Protein AF-A0A428NGH3-F1 (afdb_monomer)

Structure (mmCIF, N/CA/C/O backbone):
data_AF-A0A428NGH3-F1
#
_entry.id   AF-A0A428NGH3-F1
#
loop_
_atom_site.group_PDB
_atom_site.id
_atom_site.type_symbol
_atom_site.label_atom_id
_atom_site.label_alt_id
_atom_site.label_comp_id
_atom_site.label_asym_id
_atom_site.label_entity_id
_atom_site.label_seq_id
_atom_site.pdbx_PDB_ins_code
_atom_site.Cartn_x
_atom_site.Cartn_y
_atom_site.Cartn_z
_atom_site.occupancy
_atom_site.B_iso_or_equiv
_atom_site.auth_seq_id
_atom_site.auth_comp_id
_atom_site.auth_asym_id
_atom_site.auth_atom_id
_atom_site.pdbx_PDB_model_num
ATOM 1 N N . MET A 1 1 ? -103.346 10.239 -8.741 1.00 37.62 1 MET A N 1
ATOM 2 C CA . MET A 1 1 ? -103.867 8.857 -8.677 1.00 37.62 1 MET A CA 1
ATOM 3 C C . MET A 1 1 ? -102.805 8.021 -7.959 1.00 37.62 1 MET A C 1
ATOM 5 O O . MET A 1 1 ? -101.681 8.051 -8.430 1.00 37.62 1 MET A O 1
ATOM 9 N N . PHE A 1 2 ? -103.155 7.404 -6.814 1.00 36.81 2 PHE A N 1
ATOM 10 C CA . PHE A 1 2 ? -102.347 6.560 -5.887 1.00 36.81 2 PHE A CA 1
ATOM 11 C C . PHE A 1 2 ? -101.142 7.231 -5.179 1.00 36.81 2 PHE A C 1
ATOM 13 O O . PHE A 1 2 ? -100.142 7.543 -5.804 1.00 36.81 2 PHE A O 1
ATOM 20 N N . LEU A 1 3 ? -101.249 7.699 -3.921 1.00 40.31 3 LEU A N 1
ATOM 21 C CA . LEU A 1 3 ? -101.137 6.985 -2.622 1.00 40.31 3 LEU A CA 1
ATOM 22 C C . LEU A 1 3 ? -99.958 5.995 -2.515 1.00 40.31 3 LEU A C 1
ATOM 24 O O . LEU A 1 3 ? -100.044 4.918 -3.080 1.00 40.31 3 LEU A O 1
ATOM 28 N N . THR A 1 4 ? -98.946 6.296 -1.683 1.00 40.81 4 THR A N 1
ATOM 29 C CA . THR A 1 4 ? -98.755 5.658 -0.354 1.00 40.81 4 THR A CA 1
ATOM 30 C C . THR A 1 4 ? -97.654 6.344 0.473 1.00 40.81 4 THR A C 1
ATOM 32 O O . THR A 1 4 ? -96.653 6.816 -0.052 1.00 40.81 4 THR A O 1
ATOM 35 N N . ARG A 1 5 ? -97.899 6.430 1.787 1.00 49.59 5 ARG A N 1
ATOM 36 C CA . ARG A 1 5 ? -97.028 6.950 2.859 1.00 49.59 5 ARG A CA 1
ATOM 37 C C . ARG A 1 5 ? -95.954 5.914 3.239 1.00 49.59 5 ARG A C 1
ATOM 39 O O . ARG A 1 5 ? -96.239 4.739 3.088 1.00 49.59 5 ARG A O 1
ATOM 46 N N . PHE A 1 6 ? -94.839 6.318 3.861 1.00 43.31 6 PHE A N 1
ATOM 47 C CA . PHE A 1 6 ? -94.473 5.940 5.246 1.00 43.31 6 PHE A CA 1
ATOM 48 C C . PHE A 1 6 ? -93.182 6.645 5.716 1.00 43.31 6 PHE A C 1
ATOM 50 O O . PHE A 1 6 ? -92.234 6.831 4.963 1.00 43.31 6 PHE A O 1
ATOM 57 N N . LYS A 1 7 ? -93.210 7.082 6.980 1.00 39.59 7 LYS A N 1
ATOM 58 C CA . LYS A 1 7 ? -92.133 7.725 7.753 1.00 39.59 7 LYS A CA 1
ATOM 59 C C . LYS A 1 7 ? -91.032 6.707 8.111 1.00 39.59 7 LYS A C 1
ATOM 61 O O . LYS A 1 7 ? -91.392 5.566 8.364 1.00 39.59 7 LYS A O 1
ATOM 66 N N . LEU A 1 8 ? -89.778 7.128 8.311 1.00 34.94 8 LEU A N 1
ATOM 67 C CA . LEU A 1 8 ? -89.145 7.336 9.634 1.00 34.94 8 LEU A CA 1
ATOM 68 C C . LEU A 1 8 ? -87.638 7.635 9.486 1.00 34.94 8 LEU A C 1
ATOM 70 O O . LEU A 1 8 ? -86.967 7.159 8.581 1.00 34.94 8 LEU A O 1
ATOM 74 N N . ILE A 1 9 ? -87.153 8.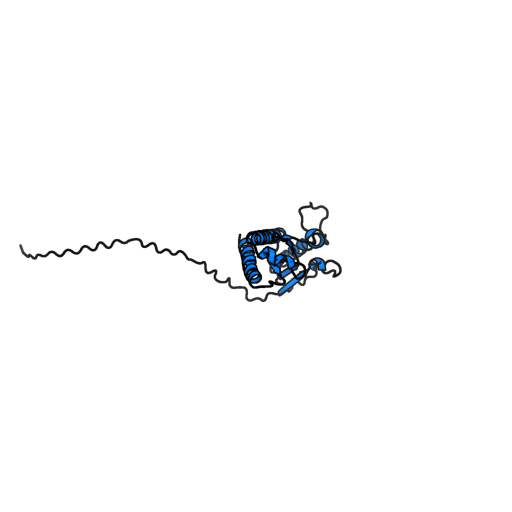453 10.413 1.00 43.03 9 ILE A N 1
ATOM 75 C CA . ILE A 1 9 ? -85.787 8.947 10.595 1.00 43.03 9 ILE A CA 1
ATOM 76 C C . ILE A 1 9 ? -84.897 7.836 11.169 1.00 43.03 9 ILE A C 1
ATOM 78 O O . ILE A 1 9 ? -85.297 7.233 12.158 1.00 43.03 9 ILE A O 1
ATOM 82 N N . SER A 1 10 ? -83.674 7.672 10.652 1.00 36.34 10 SER A N 1
ATOM 83 C CA . SER A 1 10 ? -82.516 7.254 11.456 1.00 36.34 10 SER A CA 1
ATOM 84 C C . SER A 1 10 ? -81.222 7.837 10.887 1.00 36.34 10 SER A C 1
ATOM 86 O O . SER A 1 10 ? -80.747 7.477 9.815 1.00 36.34 10 SER A O 1
ATOM 88 N N . LEU A 1 11 ? -80.698 8.775 11.664 1.00 38.69 11 LEU A N 1
ATOM 89 C CA . LEU A 1 11 ? -79.371 9.365 11.640 1.00 38.69 11 LEU A CA 1
ATOM 90 C C . LEU A 1 11 ? -78.292 8.283 11.819 1.00 38.69 11 LEU A C 1
ATOM 92 O O . LEU A 1 11 ? -78.294 7.609 12.844 1.00 38.69 11 LEU A O 1
ATOM 96 N N . LEU A 1 12 ? -77.336 8.174 10.896 1.00 36.97 12 LEU A N 1
ATOM 97 C CA . LEU A 1 12 ? -75.993 7.680 11.211 1.00 36.97 12 LEU A CA 1
ATOM 98 C C . LEU A 1 12 ? -74.976 8.328 10.267 1.00 36.97 12 LEU A C 1
ATOM 100 O O . LEU A 1 12 ? -74.884 8.019 9.083 1.00 36.97 12 LEU A O 1
ATOM 104 N N . ILE A 1 13 ? -74.253 9.293 10.831 1.00 42.50 13 ILE A N 1
ATOM 105 C CA . ILE A 1 13 ? -73.084 9.937 10.247 1.00 42.50 13 ILE A CA 1
ATOM 106 C C . ILE A 1 13 ? -71.913 8.976 10.443 1.00 42.50 13 ILE A C 1
ATOM 108 O O . ILE A 1 13 ? -71.488 8.758 11.573 1.00 42.50 13 ILE A O 1
ATOM 112 N N . THR A 1 14 ? -71.352 8.453 9.359 1.00 37.91 14 THR A N 1
ATOM 113 C CA . THR A 1 14 ? -69.968 7.963 9.353 1.00 37.91 14 THR A CA 1
ATOM 114 C C . THR A 1 14 ? -69.262 8.536 8.138 1.00 37.91 14 THR A C 1
ATOM 116 O O . THR A 1 14 ? -69.208 7.941 7.064 1.00 37.91 14 THR A O 1
ATOM 119 N N . LEU A 1 15 ? -68.747 9.747 8.337 1.00 34.25 15 LEU A N 1
ATOM 120 C CA . LEU A 1 15 ? -67.712 10.360 7.522 1.00 34.25 15 LEU A CA 1
ATOM 121 C C . LEU A 1 15 ? -66.419 9.573 7.784 1.00 34.25 15 LEU A C 1
ATOM 123 O O . LEU A 1 15 ? -65.712 9.848 8.749 1.00 34.25 15 LEU A O 1
ATOM 127 N N . GLN A 1 16 ? -66.126 8.554 6.975 1.00 35.72 16 GLN A N 1
ATOM 128 C CA . GLN A 1 16 ? -64.799 7.940 6.981 1.00 35.72 16 GLN A CA 1
ATOM 129 C C . GLN A 1 16 ? -63.853 8.855 6.205 1.00 35.72 16 GLN A C 1
ATOM 131 O O . GLN A 1 16 ? -63.705 8.783 4.988 1.00 35.72 16 GLN A O 1
ATOM 136 N N . SER A 1 17 ? -63.251 9.771 6.956 1.00 38.28 17 SER A N 1
ATOM 137 C CA . SER A 1 17 ? -62.047 10.489 6.579 1.00 38.28 17 SER A CA 1
ATOM 138 C C . SER A 1 17 ? -60.957 9.478 6.222 1.00 38.28 17 SER A C 1
ATOM 140 O O . SER A 1 17 ? -60.460 8.769 7.099 1.00 38.28 17 SER A O 1
ATOM 142 N N . MET A 1 18 ? -60.570 9.422 4.948 1.00 41.53 18 MET A N 1
ATOM 143 C CA . MET A 1 18 ? -59.288 8.845 4.559 1.00 41.53 18 MET A CA 1
ATOM 144 C C . MET A 1 18 ? -58.185 9.773 5.080 1.00 41.53 18 MET A C 1
ATOM 146 O O . MET A 1 18 ? -57.766 10.710 4.405 1.00 41.53 18 MET A O 1
ATOM 150 N N . LEU A 1 19 ? -57.775 9.558 6.331 1.00 36.66 19 LEU A N 1
ATOM 151 C CA . LEU A 1 19 ? -56.510 10.071 6.837 1.00 36.66 19 LEU A CA 1
ATOM 152 C C . LEU A 1 19 ? -55.397 9.321 6.103 1.00 36.66 19 LEU A C 1
ATOM 154 O O . LEU A 1 19 ? -55.322 8.096 6.175 1.00 36.66 19 LEU A O 1
ATOM 158 N N . SER A 1 20 ? -54.526 10.064 5.425 1.00 39.97 20 SER A N 1
ATOM 159 C CA . SER A 1 20 ? -53.222 9.566 5.011 1.00 39.97 20 SER A CA 1
ATOM 160 C C . SER A 1 20 ? -52.442 9.138 6.255 1.00 39.97 20 SER A C 1
ATOM 162 O O . SER A 1 20 ? -51.886 9.970 6.976 1.00 39.97 20 SER A O 1
ATOM 164 N N . LEU A 1 21 ? -52.400 7.840 6.515 1.00 38.97 21 LEU A N 1
ATOM 165 C CA . LEU A 1 21 ? -51.324 7.256 7.296 1.00 38.97 21 LEU A CA 1
ATOM 166 C C . LEU A 1 21 ? -50.101 7.233 6.381 1.00 38.97 21 LEU A C 1
ATOM 168 O O . LEU A 1 21 ? -49.984 6.397 5.491 1.00 38.97 21 LEU A O 1
ATOM 172 N N . ALA A 1 22 ? -49.227 8.220 6.559 1.00 41.44 22 ALA A N 1
ATOM 173 C CA . ALA A 1 22 ? -47.838 8.076 6.173 1.00 41.44 22 ALA A CA 1
ATOM 174 C C . ALA A 1 22 ? -47.278 6.903 6.988 1.00 41.44 22 ALA A C 1
ATOM 176 O O . ALA A 1 22 ? -47.054 7.038 8.191 1.00 41.44 22 ALA A O 1
ATOM 177 N N . GLU A 1 23 ? -47.114 5.743 6.358 1.00 45.00 23 GLU A N 1
ATOM 178 C CA . GLU A 1 23 ? -46.258 4.704 6.916 1.00 45.00 23 GLU A CA 1
ATOM 179 C C . GLU A 1 23 ? -44.810 5.190 6.782 1.00 45.00 23 GLU A C 1
ATOM 181 O O . GLU A 1 23 ? -44.379 5.548 5.680 1.00 45.00 23 GLU A O 1
ATOM 186 N N . PRO A 1 24 ? -44.047 5.271 7.884 1.00 43.78 24 PRO A N 1
ATOM 187 C CA . PRO A 1 24 ? -42.639 5.573 7.804 1.00 43.78 24 PRO A CA 1
ATOM 188 C C . PRO A 1 24 ? -41.941 4.294 7.352 1.00 43.78 24 PRO A C 1
ATOM 190 O O . PRO A 1 24 ? -41.453 3.539 8.185 1.00 43.78 24 PRO A O 1
ATOM 193 N N . ASP A 1 25 ? -41.845 4.058 6.043 1.00 43.91 25 ASP A N 1
ATOM 194 C CA . ASP A 1 25 ? -40.904 3.061 5.513 1.00 43.91 25 ASP A CA 1
ATOM 195 C C . ASP A 1 25 ? -39.490 3.671 5.454 1.00 43.91 25 ASP A C 1
ATOM 197 O O . ASP A 1 25 ? -38.802 3.768 4.439 1.00 43.91 25 ASP A O 1
ATOM 201 N N . VAL A 1 26 ? -39.089 4.191 6.614 1.00 48.75 26 VAL A N 1
ATOM 202 C CA . VAL A 1 26 ? -37.702 4.383 6.997 1.00 48.75 26 VAL A CA 1
ATOM 203 C C . VAL A 1 26 ? -37.217 2.978 7.317 1.00 48.75 26 VAL A C 1
ATOM 205 O O . VAL A 1 26 ? -37.739 2.361 8.240 1.00 48.75 26 VAL A O 1
ATOM 208 N N . LEU A 1 27 ? -36.208 2.522 6.570 1.00 42.09 27 LEU A N 1
ATOM 209 C CA . LEU A 1 27 ? -35.546 1.207 6.611 1.00 42.09 27 LEU A CA 1
ATOM 210 C C . LEU A 1 27 ? -35.819 0.287 5.412 1.00 42.09 27 LEU A C 1
ATOM 212 O O . LEU A 1 27 ? -35.772 -0.935 5.542 1.00 42.09 27 LEU A O 1
ATOM 216 N N . GLN A 1 28 ? -35.806 0.843 4.200 1.00 43.47 28 GLN A N 1
ATOM 217 C CA . GLN A 1 28 ? -35.147 0.136 3.102 1.00 43.47 28 GLN A CA 1
ATOM 218 C C . GLN A 1 28 ? -33.633 0.094 3.389 1.00 43.47 28 GLN A C 1
ATOM 220 O O . GLN A 1 28 ? -32.831 0.807 2.782 1.00 43.47 28 GLN A O 1
ATOM 225 N N . ARG A 1 29 ? -33.217 -0.745 4.356 1.00 45.78 29 ARG A N 1
ATOM 226 C CA . ARG A 1 29 ? -31.868 -1.315 4.328 1.00 45.78 29 ARG A CA 1
ATOM 227 C C . ARG A 1 29 ? -31.763 -1.906 2.935 1.00 45.78 29 ARG A C 1
ATOM 229 O O . ARG A 1 29 ? -32.449 -2.880 2.640 1.00 45.78 29 ARG A O 1
ATOM 236 N N . HIS A 1 30 ? -30.943 -1.301 2.084 1.00 46.06 30 HIS A N 1
ATOM 237 C CA . HIS A 1 30 ? -30.375 -2.013 0.957 1.00 46.06 30 HIS A CA 1
ATOM 238 C C . HIS A 1 30 ? -29.708 -3.251 1.560 1.00 46.06 30 HIS A C 1
ATOM 240 O O . HIS A 1 30 ? -28.580 -3.196 2.049 1.00 46.06 30 HIS A O 1
ATOM 246 N N . GLN A 1 31 ? -30.444 -4.360 1.613 1.00 43.69 31 GLN A N 1
ATOM 247 C CA . GLN A 1 31 ? -29.841 -5.670 1.618 1.00 43.69 31 GLN A CA 1
ATOM 248 C C . GLN A 1 31 ? -29.080 -5.695 0.303 1.00 43.69 31 GLN A C 1
ATOM 250 O O . GLN A 1 31 ? -29.659 -5.854 -0.768 1.00 43.69 31 GLN A O 1
ATOM 255 N N . LEU A 1 32 ? -27.789 -5.378 0.384 1.00 50.16 32 LEU A N 1
ATOM 256 C CA . LEU A 1 32 ? -26.846 -5.702 -0.662 1.00 50.16 32 LEU A CA 1
ATOM 257 C C . LEU A 1 32 ? -26.945 -7.218 -0.792 1.00 50.16 32 LEU A C 1
ATOM 259 O O . LEU A 1 32 ? -26.344 -7.950 -0.006 1.00 50.16 32 LEU A O 1
ATOM 263 N N . GLU A 1 33 ? -27.783 -7.682 -1.718 1.00 48.22 33 GLU A N 1
ATOM 264 C CA . GLU A 1 33 ? -27.743 -9.054 -2.194 1.00 48.22 33 GLU A CA 1
ATOM 265 C C . GLU A 1 33 ? -26.265 -9.368 -2.434 1.00 48.22 33 GLU A C 1
ATOM 267 O O . GLU A 1 33 ? -25.611 -8.612 -3.167 1.00 48.22 33 GLU A O 1
ATOM 272 N N . PRO A 1 34 ? -25.689 -10.395 -1.780 1.00 51.88 34 PRO A N 1
ATOM 273 C CA . PRO A 1 34 ? -24.288 -10.709 -1.970 1.00 51.88 34 PRO A CA 1
ATOM 274 C C . PRO A 1 34 ? -24.088 -10.918 -3.464 1.00 51.88 34 PRO A C 1
ATOM 276 O O . PRO A 1 34 ? -24.650 -11.855 -4.036 1.00 51.88 34 PRO A O 1
ATOM 279 N N . LEU A 1 35 ? -23.335 -10.019 -4.110 1.00 52.66 35 LEU A N 1
ATOM 280 C CA . LEU A 1 35 ? -22.979 -10.160 -5.516 1.00 52.66 35 LEU A CA 1
ATOM 281 C C . LEU A 1 35 ? -22.521 -11.600 -5.707 1.00 52.66 35 LEU A C 1
ATOM 283 O O . LEU A 1 35 ? -21.588 -12.040 -5.030 1.00 52.66 35 LEU A O 1
ATOM 287 N N . LYS A 1 36 ? -23.222 -12.343 -6.571 1.00 48.34 36 LYS A N 1
ATOM 288 C CA . LYS A 1 36 ? -22.958 -13.754 -6.851 1.00 48.34 36 LYS A CA 1
ATOM 289 C C . LYS A 1 36 ? -21.500 -13.882 -7.293 1.00 48.34 36 LYS A C 1
ATOM 291 O O . LYS A 1 36 ? -21.170 -13.646 -8.454 1.00 48.34 36 LYS A O 1
ATOM 296 N N . ARG A 1 37 ? -20.612 -14.168 -6.337 1.00 57.12 37 ARG A N 1
ATOM 297 C CA . ARG A 1 37 ? -19.164 -14.229 -6.546 1.00 57.12 37 ARG A CA 1
ATOM 298 C C . ARG A 1 37 ? -18.906 -15.326 -7.575 1.00 57.12 37 ARG A C 1
ATOM 300 O O . ARG A 1 37 ? -19.445 -16.424 -7.451 1.00 57.12 37 ARG A O 1
ATOM 307 N N . SER A 1 38 ? -18.096 -15.022 -8.588 1.00 59.12 38 SER A N 1
ATOM 308 C CA . SER A 1 38 ? -17.520 -16.031 -9.483 1.00 59.12 38 SER A CA 1
ATOM 309 C C . SER A 1 38 ? -17.028 -17.215 -8.646 1.00 59.12 38 SER A C 1
ATOM 311 O O . SER A 1 38 ? -16.232 -17.022 -7.730 1.00 59.12 38 SER A O 1
ATOM 313 N N . THR A 1 39 ? -17.497 -18.426 -8.940 1.00 65.25 39 THR A N 1
ATOM 314 C CA . THR A 1 39 ? -17.215 -19.673 -8.201 1.00 65.25 39 THR A CA 1
ATOM 315 C C . THR A 1 39 ? -15.780 -20.189 -8.398 1.00 65.25 39 THR A C 1
ATOM 317 O O . THR A 1 39 ? -15.524 -21.386 -8.312 1.00 65.25 39 THR A O 1
ATOM 320 N N . SER A 1 40 ? -14.837 -19.308 -8.727 1.00 82.50 40 SER A N 1
ATOM 321 C CA . SER A 1 40 ? -13.438 -19.628 -9.006 1.00 82.50 40 SER A CA 1
ATOM 322 C C . SER A 1 40 ? -12.569 -19.375 -7.778 1.00 82.50 40 SER A C 1
ATOM 324 O O . SER A 1 40 ? -12.695 -18.325 -7.147 1.00 82.50 40 SER A O 1
ATOM 326 N N . TYR A 1 41 ? -11.644 -20.289 -7.486 1.00 92.69 41 TYR A N 1
ATOM 327 C CA . TYR A 1 41 ? -10.658 -20.104 -6.422 1.00 92.69 41 TYR A CA 1
ATOM 328 C C . TYR A 1 41 ? -9.790 -18.856 -6.637 1.00 92.69 41 TYR A C 1
ATOM 330 O O . TYR A 1 41 ? -9.494 -18.461 -7.767 1.00 92.69 41 TYR A O 1
ATOM 338 N N . VAL A 1 42 ? -9.362 -18.257 -5.527 1.00 95.44 42 VAL A N 1
ATOM 339 C CA . VAL A 1 42 ? -8.358 -17.189 -5.495 1.00 95.44 42 VAL A CA 1
ATOM 340 C C . VAL A 1 42 ? -6.977 -17.828 -5.346 1.00 95.44 42 VAL A C 1
ATOM 342 O O . VAL A 1 42 ? -6.801 -18.695 -4.497 1.00 95.44 42 VAL A O 1
ATOM 345 N N . ASN A 1 43 ? -6.008 -17.401 -6.159 1.00 97.19 43 ASN A N 1
ATOM 346 C CA . ASN A 1 43 ? -4.598 -17.750 -6.001 1.00 97.19 43 ASN A CA 1
ATOM 347 C C . ASN A 1 43 ? -3.805 -16.457 -5.795 1.00 97.19 43 ASN A C 1
ATOM 349 O O . ASN A 1 43 ? -3.716 -15.634 -6.710 1.00 97.19 43 ASN A O 1
ATOM 353 N N . MET A 1 44 ? -3.307 -16.263 -4.581 1.00 97.69 44 MET A N 1
ATOM 354 C CA . MET A 1 44 ? -2.720 -15.014 -4.112 1.00 97.69 44 MET A CA 1
ATOM 355 C C . MET A 1 44 ? -1.291 -15.257 -3.634 1.00 97.69 44 MET A C 1
ATOM 357 O O . MET A 1 44 ? -1.014 -16.289 -3.027 1.00 97.69 44 MET A O 1
ATOM 361 N N . VAL A 1 45 ? -0.394 -14.312 -3.910 1.00 98.62 45 VAL A N 1
ATOM 362 C CA . VAL A 1 45 ? 1.009 -14.378 -3.485 1.00 98.62 45 VAL A CA 1
ATOM 363 C C . VAL A 1 45 ? 1.471 -13.023 -2.962 1.00 98.62 45 VAL A C 1
ATOM 365 O O . VAL A 1 45 ? 1.083 -11.992 -3.509 1.00 98.62 45 VAL A O 1
ATOM 368 N N . TYR A 1 46 ? 2.320 -13.025 -1.936 1.00 98.81 46 TYR A N 1
ATOM 369 C CA . TYR A 1 46 ? 3.075 -11.837 -1.550 1.00 98.81 46 TYR A CA 1
ATOM 370 C C . TYR A 1 46 ? 4.248 -11.618 -2.508 1.00 98.81 46 TYR A C 1
ATOM 372 O O . TYR A 1 46 ? 5.048 -12.527 -2.737 1.00 98.81 46 TYR A O 1
ATOM 380 N N . PHE A 1 47 ? 4.368 -10.405 -3.042 1.00 98.88 47 PHE A N 1
ATOM 381 C CA . PHE A 1 47 ? 5.590 -9.912 -3.667 1.00 98.88 47 PHE A CA 1
ATOM 382 C C . PHE A 1 47 ? 6.202 -8.874 -2.733 1.00 98.88 47 PHE A C 1
ATOM 384 O O . PHE A 1 47 ? 5.603 -7.828 -2.490 1.00 98.88 47 PHE A O 1
ATOM 391 N N . VAL A 1 48 ? 7.382 -9.175 -2.205 1.00 98.75 48 VAL A N 1
ATOM 392 C CA . VAL A 1 48 ? 8.080 -8.305 -1.257 1.00 98.75 48 VAL A CA 1
ATOM 393 C C . VAL A 1 48 ? 9.017 -7.363 -2.005 1.00 98.75 48 VAL A C 1
ATOM 395 O O . VAL A 1 48 ? 9.814 -7.823 -2.825 1.00 98.75 48 VAL A O 1
ATOM 398 N N . ASN A 1 49 ? 8.942 -6.058 -1.742 1.00 98.44 49 ASN A N 1
ATOM 399 C CA . ASN A 1 49 ? 9.710 -5.058 -2.487 1.00 98.44 49 ASN A CA 1
ATOM 400 C C . ASN A 1 49 ? 11.224 -5.274 -2.350 1.00 98.44 49 ASN A C 1
ATOM 402 O O . ASN A 1 49 ? 11.938 -5.216 -3.345 1.00 98.44 49 ASN A O 1
ATOM 406 N N . TRP A 1 50 ? 11.707 -5.716 -1.186 1.00 98.62 50 TRP A N 1
ATOM 407 C CA . TRP A 1 50 ? 13.114 -6.072 -0.976 1.00 98.62 50 TRP A CA 1
ATOM 408 C C . TRP A 1 50 ? 13.575 -7.334 -1.738 1.00 98.62 50 TRP A C 1
ATOM 410 O O . TRP A 1 50 ? 14.754 -7.703 -1.692 1.00 98.62 50 TRP A O 1
ATOM 420 N N . GLY A 1 51 ? 12.668 -8.026 -2.434 1.00 98.50 51 GLY A N 1
ATOM 421 C CA . GLY A 1 51 ? 12.972 -9.162 -3.305 1.00 98.50 51 GLY A CA 1
ATOM 422 C C . GLY A 1 51 ? 13.862 -8.793 -4.494 1.00 98.50 51 GLY A C 1
ATOM 423 O O . GLY A 1 51 ? 14.654 -9.622 -4.938 1.00 98.50 51 GLY A O 1
ATOM 424 N N . ILE A 1 52 ? 13.826 -7.535 -4.941 1.00 98.69 52 ILE A N 1
ATOM 425 C CA . ILE A 1 52 ? 14.599 -7.071 -6.104 1.00 98.69 52 ILE A CA 1
ATOM 426 C C . ILE A 1 52 ? 16.106 -6.941 -5.854 1.00 98.69 52 ILE A C 1
ATOM 428 O O . ILE A 1 52 ? 16.852 -6.632 -6.781 1.00 98.69 52 ILE A O 1
ATOM 432 N N . TYR A 1 53 ? 16.535 -7.062 -4.596 1.00 98.56 53 TYR A N 1
ATOM 433 C CA . TYR A 1 53 ? 17.926 -6.896 -4.194 1.00 98.56 53 TYR A CA 1
ATOM 434 C C . TYR A 1 53 ? 18.652 -8.240 -4.248 1.00 98.56 53 TYR A C 1
ATOM 436 O O . TYR A 1 53 ? 18.816 -8.825 -5.309 1.00 98.56 53 TYR A O 1
ATOM 444 N N . GLN A 1 54 ? 19.071 -8.776 -3.099 1.00 98.12 54 GLN A N 1
ATOM 445 C CA . GLN A 1 54 ? 19.873 -9.999 -3.033 1.00 98.12 54 GLN A CA 1
ATOM 446 C C . GLN A 1 54 ? 19.169 -11.233 -3.620 1.00 98.12 54 GLN A C 1
ATOM 448 O O . GLN A 1 54 ? 19.836 -12.169 -4.049 1.00 98.12 54 GLN A O 1
ATOM 453 N N . ARG A 1 55 ? 17.831 -11.262 -3.597 1.00 98.56 55 ARG A N 1
ATOM 454 C CA . ARG A 1 55 ? 17.055 -12.381 -4.150 1.00 98.56 55 ARG A CA 1
ATOM 455 C C . ARG A 1 55 ? 16.942 -12.321 -5.670 1.00 98.56 55 ARG A C 1
ATOM 457 O O . ARG A 1 55 ? 16.575 -13.342 -6.240 1.00 98.56 55 ARG A O 1
ATOM 464 N N . ASP A 1 56 ? 17.249 -11.170 -6.275 1.00 98.44 56 ASP A N 1
ATOM 465 C CA . ASP A 1 56 ? 17.167 -10.932 -7.718 1.00 98.44 56 ASP A CA 1
ATOM 466 C C . ASP A 1 56 ? 15.823 -11.402 -8.302 1.00 98.44 56 ASP A C 1
ATOM 468 O O . ASP A 1 56 ? 15.759 -12.057 -9.337 1.00 98.44 56 ASP A O 1
ATOM 472 N N . TYR A 1 57 ? 14.738 -11.148 -7.559 1.00 98.75 57 TYR A N 1
ATOM 473 C CA . TYR A 1 57 ? 13.386 -11.553 -7.930 1.00 98.75 57 TYR A CA 1
ATOM 474 C C . TYR A 1 57 ? 12.544 -10.313 -8.192 1.00 98.75 57 TYR A C 1
ATOM 476 O O . TYR A 1 57 ? 12.271 -9.519 -7.286 1.00 98.75 57 TYR A O 1
ATOM 484 N N . HIS A 1 58 ? 12.128 -10.149 -9.439 1.00 98.81 58 HIS A N 1
ATOM 485 C CA . HIS A 1 58 ? 11.459 -8.957 -9.928 1.00 98.81 58 HIS A CA 1
ATOM 486 C C . HIS A 1 58 ? 9.994 -9.238 -10.273 1.00 98.81 58 HIS A C 1
ATOM 488 O O . HIS A 1 58 ? 9.598 -10.395 -10.440 1.00 98.81 58 HIS A O 1
ATOM 494 N N . PRO A 1 59 ? 9.142 -8.202 -10.410 1.00 98.75 59 PRO A N 1
ATOM 495 C CA . PRO A 1 59 ? 7.746 -8.421 -10.776 1.00 98.75 59 PRO A CA 1
ATOM 496 C C . PRO A 1 59 ? 7.591 -9.231 -12.071 1.00 98.75 59 PRO A C 1
ATOM 498 O O . PRO A 1 59 ? 6.676 -10.040 -12.181 1.00 98.75 59 PRO A O 1
ATOM 501 N N . GLN A 1 60 ? 8.504 -9.069 -13.032 1.00 98.50 60 GLN A N 1
ATOM 502 C CA . GLN A 1 60 ? 8.502 -9.794 -14.306 1.00 98.50 60 GLN A CA 1
ATOM 503 C C . GLN A 1 60 ? 8.666 -11.315 -14.141 1.00 98.50 60 GLN A C 1
ATOM 505 O O . GLN A 1 60 ? 8.245 -12.059 -15.026 1.00 98.50 60 GLN A O 1
ATOM 510 N N . ASP A 1 61 ? 9.205 -11.778 -13.011 1.00 98.62 61 ASP A N 1
ATOM 511 C CA . ASP A 1 61 ? 9.395 -13.199 -12.701 1.00 98.62 61 ASP A CA 1
ATOM 512 C C . ASP A 1 61 ? 8.139 -13.852 -12.096 1.00 98.62 61 ASP A C 1
ATOM 514 O O . ASP A 1 61 ? 8.099 -15.067 -11.862 1.00 98.62 61 ASP A O 1
ATOM 518 N N . LEU A 1 62 ? 7.090 -13.068 -11.821 1.00 98.62 62 LEU A N 1
ATOM 519 C CA . LEU A 1 62 ? 5.843 -13.581 -11.263 1.00 98.62 62 LEU A CA 1
ATOM 520 C C . LEU A 1 62 ? 5.116 -14.489 -12.271 1.00 98.62 62 LEU A C 1
ATOM 522 O O . LEU A 1 62 ? 4.883 -14.095 -13.418 1.00 98.62 62 LEU A O 1
ATOM 526 N N . PRO A 1 63 ? 4.629 -15.674 -11.849 1.00 97.69 63 PRO A N 1
ATOM 527 C CA . PRO A 1 63 ? 3.864 -16.582 -12.704 1.00 97.69 63 PRO A CA 1
ATOM 528 C C . PRO A 1 63 ? 2.405 -16.111 -12.867 1.00 97.69 63 PRO A C 1
ATOM 530 O O . PRO A 1 63 ? 1.459 -16.827 -12.533 1.00 97.69 63 PRO A O 1
ATOM 533 N N . VAL A 1 64 ? 2.205 -14.894 -13.384 1.00 96.62 64 VAL A N 1
ATOM 534 C CA . VAL A 1 64 ? 0.921 -14.165 -13.409 1.00 96.62 64 VAL A CA 1
ATOM 535 C C . VAL A 1 64 ? -0.221 -14.895 -14.114 1.00 96.62 64 VAL A C 1
ATOM 537 O O . VAL A 1 64 ? -1.376 -14.693 -13.758 1.00 96.62 64 VAL A O 1
ATOM 540 N N . SER A 1 65 ? 0.074 -15.803 -15.048 1.00 95.00 65 SER A N 1
ATOM 541 C CA . SER A 1 65 ? -0.938 -16.644 -15.707 1.00 95.00 65 SER A CA 1
ATOM 542 C C . SER A 1 65 ? -1.654 -17.603 -14.748 1.00 95.00 65 SER A C 1
ATOM 544 O O . SER A 1 65 ? -2.725 -18.120 -15.070 1.00 95.00 65 SER A O 1
ATOM 546 N N . ARG A 1 66 ? -1.070 -17.849 -13.570 1.00 95.44 66 ARG A N 1
ATOM 547 C CA . ARG A 1 66 ? -1.593 -18.740 -12.529 1.00 95.44 66 ARG A CA 1
ATOM 548 C C . ARG A 1 66 ? -2.131 -17.984 -11.318 1.00 95.44 66 ARG A C 1
ATOM 550 O O . ARG A 1 66 ? -2.696 -18.624 -10.436 1.00 95.44 66 ARG A O 1
ATOM 557 N N . LEU A 1 67 ? -1.944 -16.668 -11.253 1.00 97.62 67 LEU A N 1
ATOM 558 C CA . LEU A 1 67 ? -2.310 -15.836 -10.110 1.00 97.62 67 LEU A CA 1
ATOM 559 C C . LEU A 1 67 ? -3.606 -15.079 -10.388 1.00 97.62 67 LEU A C 1
ATOM 561 O O . LEU A 1 67 ? -3.897 -14.690 -11.518 1.00 97.62 67 LEU A O 1
ATOM 565 N N . THR A 1 68 ? -4.379 -14.838 -9.333 1.00 97.88 68 THR A N 1
ATOM 566 C CA . THR A 1 68 ? -5.491 -13.884 -9.369 1.00 97.88 68 THR A CA 1
ATOM 567 C C . THR A 1 68 ? -5.172 -12.620 -8.587 1.00 97.88 68 THR A C 1
ATOM 569 O O . THR A 1 68 ? -5.666 -11.563 -8.964 1.00 97.88 68 THR A O 1
ATOM 572 N N . HIS A 1 69 ? -4.341 -12.703 -7.542 1.00 98.69 69 HIS A N 1
ATOM 573 C CA . HIS A 1 69 ? -3.960 -11.555 -6.721 1.00 98.69 69 HIS A CA 1
ATOM 574 C C . HIS A 1 69 ? -2.455 -11.547 -6.420 1.00 98.69 69 HIS A C 1
ATOM 576 O O . HIS A 1 69 ? -1.843 -12.597 -6.226 1.00 98.69 69 HIS A O 1
ATOM 582 N N . ILE A 1 70 ? -1.878 -10.354 -6.337 1.00 98.88 70 ILE A N 1
ATOM 583 C CA . ILE A 1 70 ? -0.554 -10.088 -5.770 1.00 98.88 70 ILE A CA 1
ATOM 584 C C . ILE A 1 70 ? -0.757 -9.141 -4.590 1.00 98.88 70 ILE A C 1
ATOM 586 O O . ILE A 1 70 ? -1.450 -8.137 -4.733 1.00 98.88 70 ILE A O 1
ATOM 590 N N . LEU A 1 71 ? -0.161 -9.453 -3.448 1.00 98.94 71 LEU A N 1
ATOM 591 C CA . LEU A 1 71 ? -0.065 -8.555 -2.302 1.00 98.94 71 LEU A CA 1
ATOM 592 C C . LEU A 1 71 ? 1.324 -7.913 -2.336 1.00 98.94 71 LEU A C 1
ATOM 594 O O . LEU A 1 71 ? 2.325 -8.611 -2.176 1.00 98.94 71 LEU A O 1
ATOM 598 N N . TYR A 1 72 ? 1.397 -6.616 -2.629 1.00 98.94 72 TYR A N 1
ATOM 599 C CA . TYR A 1 72 ? 2.662 -5.889 -2.691 1.00 98.94 72 TYR A CA 1
ATOM 600 C C . TYR A 1 72 ? 3.068 -5.440 -1.289 1.00 98.94 72 TYR A C 1
ATOM 602 O O . TYR A 1 72 ? 2.386 -4.610 -0.689 1.00 98.94 72 TYR A O 1
ATOM 610 N N . ALA A 1 73 ? 4.142 -6.027 -0.771 1.00 98.62 73 ALA A N 1
ATOM 611 C CA . ALA A 1 73 ? 4.553 -5.940 0.622 1.00 98.62 73 ALA A CA 1
ATOM 612 C C . ALA A 1 73 ? 5.897 -5.201 0.784 1.00 98.62 73 ALA A C 1
ATOM 614 O O . ALA A 1 73 ? 6.824 -5.450 0.017 1.00 98.62 73 ALA A O 1
ATOM 615 N N . PHE A 1 74 ? 6.084 -4.332 1.777 1.00 98.62 74 PHE A N 1
ATOM 616 C CA . PHE A 1 74 ? 5.084 -3.785 2.706 1.00 98.62 74 PHE A CA 1
ATOM 617 C C . PHE A 1 74 ? 5.200 -2.268 2.758 1.00 98.62 74 PHE A C 1
ATOM 619 O O . PHE A 1 74 ? 6.304 -1.726 2.720 1.00 98.62 74 PHE A O 1
ATOM 626 N N . MET A 1 75 ? 4.059 -1.599 2.903 1.00 98.69 75 MET A N 1
ATOM 627 C CA . MET A 1 75 ? 4.017 -0.218 3.376 1.00 98.69 75 MET A CA 1
ATOM 628 C C . MET A 1 75 ? 4.083 -0.186 4.898 1.00 98.69 75 MET A C 1
ATOM 630 O O . MET A 1 75 ? 3.578 -1.084 5.576 1.00 98.69 75 MET A O 1
ATOM 634 N N . ASN A 1 76 ? 4.661 0.886 5.422 1.00 98.56 76 ASN A N 1
ATOM 635 C CA . ASN A 1 76 ? 4.704 1.184 6.842 1.00 98.56 76 ASN A CA 1
ATOM 636 C C . ASN A 1 76 ? 3.585 2.173 7.216 1.00 98.56 76 ASN A C 1
ATOM 638 O O . ASN A 1 76 ? 2.938 2.778 6.356 1.00 98.56 76 ASN A O 1
ATOM 642 N N . VAL A 1 77 ? 3.348 2.331 8.515 1.00 98.50 77 VAL A N 1
ATOM 643 C CA . VAL A 1 77 ? 2.351 3.231 9.085 1.00 98.50 77 VAL A CA 1
ATOM 644 C C . VAL A 1 77 ? 2.973 4.050 10.215 1.00 98.50 77 VAL A C 1
ATOM 646 O O . VAL A 1 77 ? 3.565 3.509 11.149 1.00 98.50 77 VAL A O 1
ATOM 649 N N . GLN A 1 78 ? 2.845 5.374 10.146 1.00 98.44 78 GLN A N 1
ATOM 650 C CA . GLN A 1 78 ? 3.261 6.279 11.217 1.00 98.44 78 GLN A CA 1
ATOM 651 C C . GLN A 1 78 ? 2.259 6.255 12.376 1.00 98.44 78 GLN A C 1
ATOM 653 O O . GLN A 1 78 ? 1.098 5.889 12.214 1.00 98.44 78 GLN A O 1
ATOM 658 N N . VAL A 1 79 ? 2.682 6.713 13.555 1.00 97.94 79 VAL A N 1
ATOM 659 C CA . VAL A 1 79 ? 1.823 6.769 14.755 1.00 97.94 79 VAL A CA 1
ATOM 660 C C . VAL A 1 79 ? 0.576 7.646 14.549 1.00 97.94 79 VAL A C 1
ATOM 662 O O . VAL A 1 79 ? -0.460 7.390 15.158 1.00 97.94 79 VAL A O 1
ATOM 665 N N . ASP A 1 80 ? 0.639 8.655 13.674 1.00 98.38 80 ASP A N 1
ATOM 666 C CA . ASP A 1 80 ? -0.507 9.514 13.338 1.00 98.38 80 ASP A CA 1
ATOM 667 C C . ASP A 1 80 ? -1.519 8.861 12.371 1.00 98.38 80 ASP A C 1
ATOM 669 O O . ASP A 1 80 ? -2.579 9.430 12.096 1.00 98.38 80 ASP A O 1
ATOM 673 N N . GLY A 1 81 ? -1.211 7.653 11.892 1.00 98.69 81 GLY A N 1
ATOM 674 C CA . GLY A 1 81 ? -1.993 6.882 10.936 1.00 98.69 81 GLY A CA 1
ATOM 675 C C . GLY A 1 81 ? -1.507 6.989 9.494 1.00 98.69 81 GLY A C 1
ATOM 676 O O . GLY A 1 81 ? -2.015 6.256 8.660 1.00 98.69 81 GLY A O 1
ATOM 677 N N . THR A 1 82 ? -0.542 7.846 9.160 1.00 98.88 82 THR A N 1
ATOM 678 C CA . THR A 1 82 ? -0.096 8.019 7.769 1.00 98.88 82 THR A CA 1
ATOM 679 C C . THR A 1 82 ? 0.579 6.756 7.232 1.00 98.88 82 THR A C 1
ATOM 681 O O . THR A 1 82 ? 1.585 6.308 7.779 1.00 98.88 82 THR A O 1
ATOM 684 N N . VAL A 1 83 ? 0.054 6.203 6.138 1.00 98.88 83 VAL A N 1
ATOM 685 C CA . VAL A 1 83 ? 0.627 5.059 5.409 1.00 98.88 83 VAL A CA 1
ATOM 686 C C . VAL A 1 83 ? 1.624 5.544 4.359 1.00 98.88 83 VAL A C 1
ATOM 688 O O . VAL A 1 83 ? 1.339 6.492 3.626 1.00 98.88 83 VAL A O 1
ATOM 691 N N . TYR A 1 84 ? 2.793 4.905 4.283 1.00 98.69 84 TYR A N 1
ATOM 692 C CA . TYR A 1 84 ? 3.894 5.326 3.412 1.00 98.69 84 TYR A CA 1
ATOM 693 C C . TYR A 1 84 ? 4.834 4.167 3.040 1.00 98.69 84 TYR A C 1
ATOM 695 O O . TYR A 1 84 ? 4.808 3.103 3.659 1.00 98.69 84 TYR A O 1
ATOM 703 N N . THR A 1 85 ? 5.683 4.383 2.034 1.00 98.19 85 THR A N 1
ATOM 704 C CA . THR A 1 85 ? 6.770 3.460 1.681 1.00 98.19 85 THR A CA 1
ATOM 705 C C . THR A 1 85 ? 8.082 3.822 2.374 1.00 98.19 85 THR A C 1
ATOM 707 O O . THR A 1 85 ? 8.419 4.996 2.497 1.00 98.19 85 THR A O 1
ATOM 710 N N . GLU A 1 86 ? 8.837 2.802 2.781 1.00 96.81 86 GLU A N 1
ATOM 711 C CA . GLU A 1 86 ? 10.210 2.915 3.300 1.00 96.81 86 GLU A CA 1
ATOM 712 C C . GLU A 1 86 ? 11.279 2.678 2.215 1.00 96.81 86 GLU A C 1
ATOM 714 O O . GLU A 1 86 ? 12.471 2.806 2.482 1.00 96.81 86 GLU A O 1
ATOM 719 N N . ASP A 1 87 ? 10.881 2.310 0.992 1.00 98.31 87 ASP A N 1
ATOM 720 C CA . ASP A 1 87 ? 11.803 1.965 -0.093 1.00 98.31 87 ASP A CA 1
ATOM 721 C C . ASP A 1 87 ? 11.342 2.559 -1.429 1.00 98.31 87 ASP A C 1
ATOM 723 O O . ASP A 1 87 ? 10.819 1.883 -2.321 1.00 98.31 87 ASP A O 1
ATOM 727 N N . THR A 1 88 ? 11.558 3.866 -1.575 1.00 97.56 88 THR A N 1
ATOM 728 C CA . THR A 1 88 ? 11.229 4.583 -2.811 1.00 97.56 88 THR A CA 1
ATOM 729 C C . THR A 1 88 ? 12.038 4.078 -4.001 1.00 97.56 88 THR A C 1
ATOM 731 O O . THR A 1 88 ? 11.532 4.094 -5.124 1.00 97.56 88 THR A O 1
ATOM 734 N N . TYR A 1 89 ? 13.247 3.548 -3.783 1.00 98.31 89 TYR A N 1
ATOM 735 C CA . TYR A 1 89 ? 14.051 3.002 -4.868 1.00 98.31 89 TYR A CA 1
ATOM 736 C C . TYR A 1 89 ? 13.388 1.776 -5.498 1.00 98.31 89 TYR A C 1
ATOM 738 O O . TYR A 1 89 ? 13.169 1.745 -6.714 1.00 98.31 89 TYR A O 1
ATOM 746 N N . ALA A 1 90 ? 13.039 0.774 -4.687 1.00 98.75 90 ALA A N 1
ATOM 747 C CA . ALA A 1 90 ? 12.375 -0.427 -5.179 1.00 98.75 90 ALA A CA 1
ATOM 748 C C . ALA A 1 90 ? 10.991 -0.123 -5.753 1.00 98.75 90 ALA A C 1
ATOM 750 O O . ALA A 1 90 ? 10.618 -0.688 -6.787 1.00 98.75 90 ALA A O 1
ATOM 751 N N . ASP A 1 91 ? 10.247 0.766 -5.100 1.00 98.56 91 ASP A N 1
ATOM 752 C CA . ASP A 1 91 ? 8.854 1.023 -5.432 1.00 98.56 91 ASP A CA 1
ATOM 753 C C . ASP A 1 91 ? 8.721 1.932 -6.659 1.00 98.56 91 ASP A C 1
ATOM 755 O O . ASP A 1 91 ? 8.028 1.574 -7.613 1.00 98.56 91 ASP A O 1
ATOM 759 N N . LEU A 1 92 ? 9.415 3.071 -6.676 1.00 97.38 92 LEU A N 1
ATOM 760 C CA . LEU A 1 92 ? 9.135 4.182 -7.588 1.00 97.38 92 LEU A CA 1
ATOM 761 C C . LEU A 1 92 ? 10.296 4.582 -8.499 1.00 97.38 92 LEU A C 1
ATOM 763 O O . LEU A 1 92 ? 10.034 5.165 -9.547 1.00 97.38 92 LEU A O 1
ATOM 767 N N . GLU A 1 93 ? 11.553 4.308 -8.147 1.00 96.94 93 GLU A N 1
ATOM 768 C CA . GLU A 1 93 ? 12.692 4.928 -8.851 1.00 96.94 93 GLU A CA 1
ATOM 769 C C . GLU A 1 93 ? 13.480 3.958 -9.732 1.00 96.94 93 GLU A C 1
ATOM 771 O O . GLU A 1 93 ? 14.041 4.371 -10.751 1.00 96.94 93 GLU A O 1
ATOM 776 N N . LYS A 1 94 ? 13.556 2.668 -9.379 1.00 97.88 94 LYS A N 1
ATOM 777 C CA . LYS A 1 94 ? 14.342 1.697 -10.149 1.00 97.88 94 LYS A CA 1
ATOM 778 C C . LYS A 1 94 ? 13.837 1.631 -11.587 1.00 97.88 94 LYS A C 1
ATOM 780 O O . LYS A 1 94 ? 12.717 1.203 -11.849 1.00 97.88 94 LYS A O 1
ATOM 785 N N . HIS A 1 95 ? 14.707 1.987 -12.523 1.00 97.56 95 HIS A N 1
ATOM 786 C CA . HIS A 1 95 ? 14.431 1.841 -13.943 1.00 97.56 95 HIS A CA 1
ATOM 787 C C . HIS A 1 95 ? 14.710 0.405 -14.381 1.00 97.56 95 HIS A C 1
ATOM 789 O O . HIS A 1 95 ? 15.808 -0.128 -14.185 1.00 97.56 95 HIS A O 1
ATOM 795 N N . TYR A 1 96 ? 13.708 -0.219 -14.986 1.00 98.19 96 TYR A N 1
ATOM 796 C CA . TYR A 1 96 ? 13.835 -1.492 -15.678 1.00 98.19 96 TYR A CA 1
ATOM 797 C C . TYR A 1 96 ? 14.091 -1.269 -17.173 1.00 98.19 96 TYR A C 1
ATOM 799 O O . TYR A 1 96 ? 14.044 -0.152 -17.691 1.00 98.19 96 TYR A O 1
ATOM 807 N N . ALA A 1 97 ? 14.383 -2.351 -17.895 1.00 97.12 97 ALA A N 1
ATOM 808 C CA . ALA A 1 97 ? 14.551 -2.288 -19.340 1.00 97.12 97 ALA A CA 1
ATOM 809 C C . ALA A 1 97 ? 13.296 -1.698 -20.013 1.00 97.12 97 ALA A C 1
ATOM 811 O O . ALA A 1 97 ? 12.189 -2.200 -19.828 1.00 97.12 97 ALA A O 1
ATOM 812 N N . GLY A 1 98 ? 13.490 -0.642 -20.809 1.00 94.56 98 GLY A N 1
ATOM 813 C CA . GLY A 1 98 ? 12.412 0.09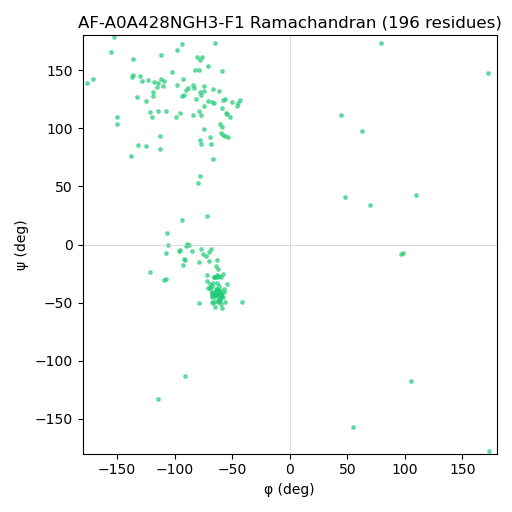0 -21.482 1.00 94.56 98 GLY A CA 1
ATOM 814 C C . GLY A 1 98 ? 11.935 1.347 -20.749 1.00 94.56 98 GLY A C 1
ATOM 815 O O . GLY A 1 98 ? 11.180 2.120 -21.335 1.00 94.56 98 GLY A O 1
ATOM 816 N N . ASP A 1 99 ? 12.393 1.588 -19.520 1.00 96.44 99 ASP A N 1
ATOM 817 C CA . ASP A 1 99 ? 12.121 2.835 -18.810 1.00 96.44 99 ASP A CA 1
ATOM 818 C C . ASP A 1 99 ? 13.020 3.968 -19.325 1.00 96.44 99 ASP A C 1
ATOM 820 O O . ASP A 1 99 ? 14.232 3.806 -19.494 1.00 96.44 99 ASP A O 1
ATOM 824 N N . SER A 1 100 ? 12.406 5.115 -19.616 1.00 93.50 100 SER A N 1
ATOM 825 C CA . SER A 1 100 ? 13.088 6.304 -20.122 1.00 93.50 100 SER A CA 1
ATOM 826 C C . SER A 1 100 ? 13.679 7.116 -18.977 1.00 93.50 100 SER A C 1
ATOM 828 O O . SER A 1 100 ? 12.996 7.385 -18.005 1.00 93.50 100 SER A O 1
ATOM 830 N N . TRP A 1 101 ? 14.906 7.606 -19.145 1.00 92.56 101 TRP A N 1
ATOM 831 C CA . TRP A 1 101 ? 15.523 8.567 -18.219 1.00 92.56 101 TRP A CA 1
ATOM 832 C C . TRP A 1 101 ? 15.198 10.031 -18.552 1.00 92.56 101 TRP A C 1
ATOM 834 O O . TRP A 1 101 ? 15.700 10.944 -17.902 1.00 92.56 101 TRP A O 1
ATOM 844 N N . ALA A 1 102 ? 14.425 10.265 -19.615 1.00 90.44 102 ALA A N 1
ATOM 845 C CA . ALA A 1 102 ? 14.120 11.596 -20.136 1.00 90.44 102 ALA A CA 1
ATOM 846 C C . ALA A 1 102 ? 12.688 12.062 -19.821 1.00 90.44 102 ALA A C 1
ATOM 848 O O . ALA A 1 102 ? 12.298 13.154 -20.235 1.00 90.44 102 ALA A O 1
ATOM 849 N N . GLU A 1 103 ? 11.887 11.243 -19.136 1.00 84.00 103 GLU A N 1
ATOM 850 C CA . GLU A 1 103 ? 10.568 11.656 -18.649 1.00 84.00 103 GLU A CA 1
ATOM 851 C C . GLU A 1 103 ? 10.736 12.491 -17.364 1.00 84.00 103 GLU A C 1
ATOM 853 O O . GLU A 1 103 ? 11.704 12.325 -16.625 1.00 84.00 103 GLU A O 1
ATOM 858 N N . GLY A 1 104 ? 9.822 13.435 -17.114 1.00 79.06 104 GLY A N 1
ATOM 859 C CA . GLY A 1 104 ? 9.889 14.313 -15.940 1.00 79.06 104 G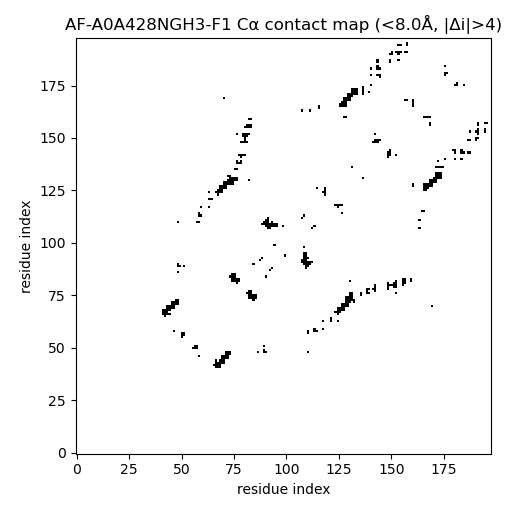LY A CA 1
ATOM 860 C C . GLY A 1 104 ? 9.732 13.571 -14.605 1.00 79.06 104 GLY A C 1
ATOM 861 O O . GLY A 1 104 ? 9.387 12.390 -14.571 1.00 79.06 104 GLY A O 1
ATOM 862 N N . ASN A 1 105 ? 9.924 14.298 -13.503 1.00 78.31 105 ASN A N 1
ATOM 863 C CA . ASN A 1 105 ? 9.989 13.736 -12.145 1.00 78.31 105 ASN A CA 1
ATOM 864 C C . ASN A 1 105 ? 8.649 13.210 -11.589 1.00 78.31 105 ASN A C 1
ATOM 866 O O . ASN A 1 105 ? 8.646 12.592 -10.531 1.00 78.31 105 ASN A O 1
ATOM 870 N N . ASP A 1 106 ? 7.533 13.420 -12.291 1.00 87.56 106 ASP A N 1
ATOM 871 C CA . ASP A 1 106 ? 6.187 13.039 -11.833 1.00 87.56 106 ASP A CA 1
ATOM 872 C C . ASP A 1 106 ? 5.749 11.646 -12.336 1.00 87.56 106 ASP A C 1
ATOM 874 O O . ASP A 1 106 ? 4.557 11.345 -12.407 1.00 87.56 106 ASP A O 1
ATOM 878 N N . ASN A 1 107 ? 6.699 10.784 -12.722 1.00 93.06 107 ASN A N 1
ATOM 879 C CA . ASN A 1 107 ? 6.423 9.430 -13.208 1.00 93.06 107 ASN A CA 1
ATOM 880 C C . ASN A 1 107 ? 6.887 8.370 -12.207 1.00 93.06 107 ASN A C 1
ATOM 882 O O . ASN A 1 107 ? 8.002 8.431 -11.695 1.00 93.06 107 ASN A O 1
ATOM 886 N N . ALA A 1 108 ? 6.049 7.356 -11.988 1.00 94.81 108 ALA A N 1
ATOM 887 C CA . ALA A 1 108 ? 6.433 6.167 -11.238 1.00 94.81 108 ALA A CA 1
ATOM 888 C C . ALA A 1 108 ? 7.161 5.158 -12.144 1.00 94.81 108 ALA A C 1
ATOM 890 O O . ALA A 1 108 ? 6.688 4.829 -13.236 1.00 94.81 108 ALA A O 1
ATOM 891 N N . TYR A 1 109 ? 8.271 4.619 -11.646 1.00 97.31 109 TYR A N 1
ATOM 892 C CA . TYR A 1 109 ? 9.004 3.477 -12.192 1.00 97.31 109 TYR A CA 1
ATOM 893 C C . TYR A 1 109 ? 8.930 2.312 -11.200 1.00 97.31 109 TYR A C 1
ATOM 895 O O . TYR A 1 109 ? 7.838 1.970 -10.739 1.00 97.31 109 TYR A O 1
ATOM 903 N N . GLY A 1 110 ? 10.069 1.677 -10.914 1.00 98.31 110 GLY A N 1
ATOM 904 C CA . GLY A 1 110 ? 10.215 0.641 -9.908 1.00 98.31 110 GLY A CA 1
ATOM 905 C C . GLY A 1 110 ? 9.248 -0.515 -10.101 1.00 98.31 110 GLY A C 1
ATOM 906 O O . GLY A 1 110 ? 8.748 -0.788 -11.197 1.00 98.31 110 GLY A O 1
ATOM 907 N N . CYS A 1 111 ? 8.990 -1.238 -9.022 1.00 98.81 111 CYS A N 1
ATOM 908 C CA . CYS A 1 111 ? 8.061 -2.355 -9.049 1.00 98.81 111 CYS A CA 1
ATOM 909 C C . CYS A 1 111 ? 6.628 -1.901 -9.325 1.00 98.81 111 CYS A C 1
ATOM 911 O O . CYS A 1 111 ? 5.872 -2.659 -9.935 1.00 98.81 111 CYS A O 1
ATOM 913 N N . ILE A 1 112 ? 6.262 -0.673 -8.948 1.00 98.50 112 ILE A N 1
ATOM 914 C CA . ILE A 1 112 ? 4.909 -0.142 -9.137 1.00 98.50 112 ILE A CA 1
ATOM 915 C C . ILE A 1 112 ? 4.548 -0.079 -10.621 1.00 98.50 112 ILE A C 1
ATOM 917 O O . ILE A 1 112 ? 3.530 -0.647 -11.035 1.00 98.50 112 ILE A O 1
ATOM 921 N N . LYS A 1 113 ? 5.425 0.485 -11.459 1.00 98.50 113 LYS A N 1
ATOM 922 C CA . LYS A 1 113 ? 5.229 0.491 -12.915 1.00 98.50 113 LYS A CA 1
ATOM 923 C C . LYS A 1 113 ? 5.144 -0.925 -13.478 1.00 98.50 113 LYS A C 1
ATOM 925 O O . LYS A 1 113 ? 4.261 -1.212 -14.287 1.00 98.50 113 LYS A O 1
ATOM 930 N N . GLN A 1 114 ? 6.020 -1.830 -13.042 1.00 98.88 114 GLN A N 1
ATOM 931 C CA . GLN A 1 114 ? 6.047 -3.200 -13.565 1.00 98.88 114 GLN A CA 1
ATOM 932 C C . GLN A 1 114 ? 4.773 -3.980 -13.205 1.00 98.88 114 GLN A C 1
ATOM 934 O O . GLN A 1 114 ? 4.187 -4.637 -14.066 1.00 98.88 114 GLN A O 1
ATOM 939 N N . LEU A 1 115 ? 4.272 -3.853 -11.975 1.00 98.81 115 LEU A N 1
ATOM 940 C CA . LEU A 1 115 ? 3.006 -4.459 -11.549 1.00 98.81 115 LEU A CA 1
ATOM 941 C C . LEU A 1 115 ? 1.812 -3.884 -12.320 1.00 98.81 115 LEU A C 1
ATOM 943 O O . LEU A 1 115 ? 0.921 -4.631 -12.734 1.00 98.81 115 LEU A O 1
ATOM 947 N N . TYR A 1 116 ? 1.814 -2.579 -12.598 1.00 98.62 116 TYR A N 1
ATOM 948 C CA . TYR A 1 116 ? 0.801 -1.957 -13.448 1.00 98.62 116 TYR A CA 1
ATOM 949 C C . TYR A 1 116 ? 0.823 -2.520 -1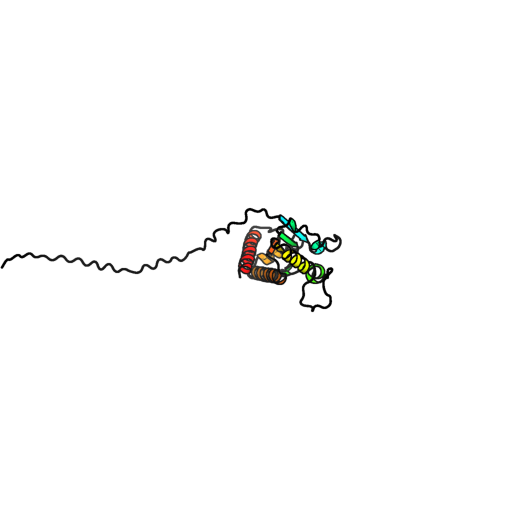4.882 1.00 98.62 116 TYR A C 1
ATOM 951 O O . TYR A 1 116 ? -0.230 -2.837 -15.449 1.00 98.62 116 TYR A O 1
ATOM 959 N N . LEU A 1 117 ? 2.008 -2.731 -15.466 1.00 98.56 117 LEU A N 1
ATOM 960 C CA . LEU A 1 117 ? 2.152 -3.381 -16.775 1.00 98.56 117 LEU A CA 1
ATOM 961 C C . LEU A 1 117 ? 1.632 -4.829 -16.759 1.00 98.56 117 LEU A C 1
ATOM 963 O O . LEU A 1 117 ? 0.918 -5.231 -17.684 1.00 98.56 117 LEU A O 1
ATOM 967 N N . LEU A 1 118 ? 1.890 -5.592 -15.692 1.00 98.62 118 LEU A N 1
ATOM 968 C CA . LEU A 1 118 ? 1.350 -6.946 -15.526 1.00 98.62 118 LEU A CA 1
ATOM 969 C C . LEU A 1 118 ? -0.179 -6.962 -15.464 1.00 98.62 118 LEU A C 1
ATOM 971 O O . LEU A 1 118 ? -0.800 -7.823 -16.094 1.00 98.62 118 LEU A O 1
ATOM 975 N N . LYS A 1 119 ? -0.799 -5.994 -14.775 1.00 98.31 119 LYS A N 1
ATOM 976 C CA . LYS A 1 119 ? -2.262 -5.817 -14.762 1.00 98.31 119 LYS A CA 1
ATOM 977 C C . LYS A 1 119 ? -2.818 -5.511 -16.150 1.00 98.31 119 LYS A C 1
ATOM 979 O O . LYS A 1 119 ? -3.865 -6.044 -16.524 1.00 98.31 119 LYS A O 1
ATOM 984 N N . LYS A 1 120 ? -2.132 -4.670 -16.936 1.00 98.06 120 LYS A N 1
ATOM 985 C CA . LYS A 1 120 ? -2.535 -4.375 -18.323 1.00 98.06 120 LYS A CA 1
ATOM 986 C C . LYS A 1 120 ? -2.527 -5.636 -19.185 1.00 98.06 120 LYS A C 1
ATOM 988 O O . LYS A 1 120 ? -3.482 -5.854 -19.928 1.00 98.06 120 LYS A O 1
ATOM 993 N N . ALA A 1 121 ? -1.495 -6.468 -19.049 1.00 97.94 121 ALA A N 1
ATOM 994 C CA . ALA A 1 121 ? -1.379 -7.731 -19.776 1.00 97.94 121 ALA A CA 1
ATOM 995 C C . ALA A 1 121 ? -2.366 -8.808 -19.280 1.00 97.94 121 ALA A C 1
ATOM 997 O O . ALA A 1 121 ? -2.853 -9.610 -20.073 1.00 97.94 121 ALA A O 1
ATOM 998 N N . ASN A 1 122 ? -2.713 -8.807 -17.988 1.00 97.25 122 ASN A N 1
ATOM 999 C CA . ASN A 1 122 ? -3.541 -9.831 -17.350 1.00 97.25 122 ASN A CA 1
ATOM 1000 C C . ASN A 1 122 ? -4.744 -9.192 -16.652 1.00 97.25 122 ASN A C 1
ATOM 1002 O O . ASN A 1 122 ? -4.739 -8.963 -15.449 1.00 97.25 122 ASN A O 1
ATOM 1006 N N . ARG A 1 123 ? -5.833 -8.945 -17.386 1.00 95.62 123 ARG A N 1
ATOM 1007 C CA . ARG A 1 123 ? -6.987 -8.172 -16.874 1.00 95.62 123 ARG A CA 1
ATOM 1008 C C . ARG A 1 123 ? -7.735 -8.786 -15.681 1.00 95.62 123 ARG A C 1
ATOM 1010 O O . ARG A 1 123 ? -8.543 -8.094 -15.065 1.00 95.62 123 ARG A O 1
ATOM 1017 N N . LYS A 1 124 ? -7.492 -10.063 -15.371 1.00 94.94 124 LYS A N 1
ATOM 1018 C CA . LYS A 1 124 ? -8.029 -10.755 -14.185 1.00 94.94 124 LYS A CA 1
ATOM 1019 C C . LYS A 1 124 ? -7.112 -10.662 -12.960 1.00 94.94 124 LYS A C 1
ATOM 1021 O O . LYS A 1 124 ? -7.560 -10.999 -11.870 1.00 94.94 124 LYS A O 1
ATOM 1026 N N . LEU A 1 125 ? -5.863 -10.235 -13.143 1.00 98.44 125 LEU A N 1
ATOM 1027 C CA . LEU A 1 125 ? -4.896 -10.051 -12.071 1.00 98.44 125 LEU A CA 1
ATOM 1028 C C . LEU A 1 125 ? -5.236 -8.788 -11.281 1.00 98.44 125 LEU A C 1
ATOM 1030 O O . LEU A 1 125 ? -5.468 -7.724 -11.860 1.00 98.44 125 LEU A O 1
ATOM 1034 N N . LYS A 1 126 ? -5.251 -8.926 -9.960 1.00 98.69 126 LYS A N 1
ATOM 1035 C CA . LYS A 1 126 ? -5.423 -7.848 -8.994 1.00 98.69 126 LYS A CA 1
ATOM 1036 C C . LYS A 1 126 ? -4.134 -7.639 -8.220 1.00 98.69 126 LYS A C 1
ATOM 1038 O O . LYS A 1 126 ? -3.441 -8.605 -7.918 1.00 98.69 126 LYS A O 1
ATOM 1043 N N . VAL A 1 127 ? -3.807 -6.393 -7.911 1.00 98.81 127 VAL A N 1
ATOM 1044 C CA . VAL A 1 127 ? -2.634 -6.063 -7.097 1.00 98.81 127 VAL A CA 1
ATOM 1045 C C . VAL A 1 127 ? -3.096 -5.227 -5.917 1.00 98.81 127 VAL A C 1
ATOM 1047 O O . VAL A 1 127 ? -3.746 -4.205 -6.115 1.00 98.81 127 VAL A O 1
ATOM 1050 N N . MET A 1 128 ? -2.802 -5.687 -4.709 1.00 98.75 128 MET A N 1
ATOM 1051 C CA . MET A 1 128 ? -3.245 -5.090 -3.455 1.00 98.75 128 MET A CA 1
ATOM 1052 C C . MET A 1 128 ? -2.056 -4.440 -2.751 1.00 98.75 128 MET A C 1
ATOM 1054 O O . MET A 1 128 ? -0.965 -5.013 -2.736 1.00 98.75 128 MET A O 1
ATOM 1058 N N . LEU A 1 129 ? -2.283 -3.280 -2.143 1.00 98.88 129 LEU A N 1
ATOM 1059 C CA . LEU A 1 129 ? -1.325 -2.610 -1.270 1.00 98.88 129 LEU A CA 1
ATOM 1060 C C . LEU A 1 129 ? -1.312 -3.296 0.097 1.00 98.88 129 LEU A C 1
ATOM 1062 O O . LEU A 1 129 ? -2.305 -3.182 0.809 1.00 98.88 129 LEU A O 1
ATOM 1066 N N . SER A 1 130 ? -0.233 -3.983 0.468 1.00 98.88 130 SER A N 1
ATOM 1067 C CA . SER A 1 130 ? -0.128 -4.596 1.794 1.00 98.88 130 SER A CA 1
ATOM 1068 C C . SER A 1 130 ? 0.582 -3.671 2.779 1.00 98.88 130 SER A C 1
ATOM 1070 O O . SER A 1 130 ? 1.666 -3.157 2.494 1.00 98.88 130 SER A O 1
ATOM 1072 N N . ILE A 1 131 ? -0.047 -3.436 3.929 1.00 98.94 131 ILE A N 1
ATOM 1073 C CA . ILE A 1 131 ? 0.396 -2.487 4.955 1.00 98.94 131 ILE A CA 1
ATOM 1074 C C . ILE A 1 131 ? 0.669 -3.257 6.245 1.00 98.94 131 ILE A C 1
ATOM 1076 O O . ILE A 1 131 ? -0.215 -3.963 6.731 1.00 98.94 131 ILE A O 1
ATOM 1080 N N . GLY A 1 132 ? 1.857 -3.071 6.822 1.00 98.56 132 GLY A N 1
ATOM 1081 C CA . GLY A 1 132 ? 2.259 -3.715 8.069 1.00 98.56 132 GLY A CA 1
ATOM 1082 C C . GLY A 1 132 ? 3.257 -4.855 7.869 1.00 98.56 132 GLY A C 1
ATOM 1083 O O . GLY A 1 132 ? 4.395 -4.632 7.450 1.00 98.56 132 GLY A O 1
ATOM 1084 N N . GLY A 1 133 ? 2.835 -6.062 8.237 1.00 98.12 133 GLY A N 1
ATOM 1085 C CA . GLY A 1 133 ? 3.679 -7.238 8.414 1.00 98.12 133 GLY A CA 1
ATOM 1086 C C . GLY A 1 133 ? 4.419 -7.211 9.752 1.00 98.12 133 GLY A C 1
ATOM 1087 O O . GLY A 1 133 ? 4.395 -6.214 10.487 1.00 98.12 133 GLY A O 1
ATOM 1088 N N . TRP A 1 134 ? 5.116 -8.303 10.062 1.00 96.56 134 TRP A N 1
ATOM 1089 C CA . TRP A 1 134 ? 5.872 -8.491 11.306 1.00 96.56 134 TRP A CA 1
ATOM 1090 C C . TRP A 1 134 ? 6.666 -7.257 11.768 1.00 96.56 134 TRP A C 1
ATOM 1092 O O . TRP A 1 134 ? 6.566 -6.841 12.921 1.00 96.56 134 TRP A O 1
ATOM 1102 N N . THR A 1 135 ? 7.451 -6.645 10.874 1.00 96.75 135 THR A N 1
ATOM 1103 C CA . THR A 1 135 ? 8.342 -5.522 11.218 1.00 96.75 135 THR A CA 1
ATOM 1104 C C . THR A 1 135 ? 7.579 -4.243 11.567 1.00 96.75 135 THR A C 1
ATOM 1106 O O . THR A 1 135 ? 7.993 -3.508 12.462 1.00 96.75 135 THR A O 1
ATOM 1109 N N . TRP A 1 136 ? 6.471 -3.972 10.874 1.00 96.88 136 TRP A N 1
ATOM 1110 C CA . TRP A 1 136 ? 5.782 -2.677 10.921 1.00 96.88 136 TRP A CA 1
ATOM 1111 C C . TRP A 1 136 ? 4.472 -2.700 11.703 1.00 96.88 136 TRP A C 1
ATOM 1113 O O . TRP A 1 136 ? 3.731 -1.719 11.729 1.00 96.88 136 TRP A O 1
ATOM 1123 N N . SER A 1 137 ? 4.208 -3.795 12.414 1.00 97.31 137 SER A N 1
ATOM 1124 C CA . SER A 1 137 ? 2.981 -3.949 13.191 1.00 97.31 137 SER A CA 1
ATOM 1125 C C . SER A 1 137 ? 2.941 -3.146 14.500 1.00 97.31 137 SER A C 1
ATOM 1127 O O . SER A 1 137 ? 1.899 -3.062 15.149 1.00 97.31 137 SER A O 1
ATOM 1129 N N . THR A 1 138 ? 4.050 -2.519 14.897 1.00 97.00 138 THR A N 1
ATOM 1130 C CA . THR A 1 138 ? 4.212 -1.852 16.202 1.00 97.00 138 THR A CA 1
ATOM 1131 C C . THR A 1 138 ? 3.310 -0.633 16.406 1.00 97.00 138 THR A C 1
ATOM 1133 O O . THR A 1 138 ? 2.932 -0.342 17.539 1.00 97.00 138 THR A O 1
ATOM 1136 N N . ASN A 1 139 ? 2.927 0.063 15.332 1.00 98.25 139 ASN A N 1
ATOM 1137 C CA . ASN A 1 139 ? 2.120 1.284 15.412 1.00 98.25 139 ASN A CA 1
ATOM 1138 C C . ASN A 1 139 ? 0.605 1.031 15.320 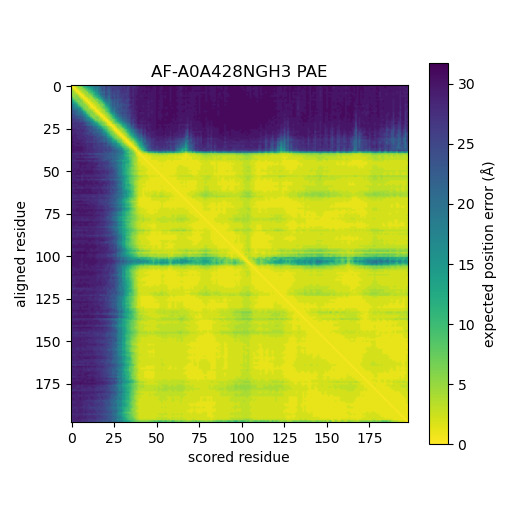1.00 98.25 139 ASN A C 1
ATOM 1140 O O . ASN A 1 139 ? -0.174 1.931 15.644 1.00 98.25 139 ASN A O 1
ATOM 1144 N N . PHE A 1 140 ? 0.157 -0.169 14.926 1.00 98.69 140 PHE A N 1
ATOM 1145 C CA . PHE A 1 140 ? -1.268 -0.415 14.677 1.00 98.69 140 PHE A CA 1
ATOM 1146 C C . PHE A 1 140 ? -2.154 -0.197 15.901 1.00 98.69 140 PHE A C 1
ATOM 1148 O O . PHE A 1 140 ? -3.224 0.377 15.743 1.00 98.69 140 PHE A O 1
ATOM 1155 N N . ALA A 1 141 ? -1.726 -0.579 17.108 1.00 98.44 141 ALA A N 1
ATOM 1156 C CA . ALA A 1 141 ? -2.537 -0.379 18.312 1.00 98.44 141 ALA A CA 1
ATOM 1157 C C . ALA A 1 141 ? -2.853 1.113 18.545 1.00 98.44 141 ALA A C 1
ATOM 1159 O O . ALA A 1 141 ? -4.004 1.491 18.771 1.00 98.44 141 ALA A O 1
ATOM 1160 N N . ALA A 1 142 ? -1.847 1.984 18.398 1.00 98.31 142 ALA A N 1
ATOM 1161 C CA . ALA A 1 142 ? -2.022 3.431 18.518 1.00 98.31 142 ALA A CA 1
ATOM 1162 C C . ALA A 1 142 ? -2.908 3.993 17.395 1.00 98.31 142 ALA A C 1
ATOM 1164 O O . ALA A 1 142 ? -3.829 4.770 17.652 1.00 98.31 142 ALA A O 1
ATOM 1165 N N . VAL A 1 143 ? -2.670 3.558 16.155 1.00 98.69 143 VAL A N 1
ATOM 1166 C CA . VAL A 1 143 ? -3.401 4.028 14.971 1.00 98.69 143 VAL A CA 1
ATOM 1167 C C . VAL A 1 143 ? -4.861 3.580 14.989 1.00 98.69 143 VAL A C 1
ATOM 1169 O O . VAL A 1 143 ? -5.761 4.372 14.708 1.00 98.69 143 VAL A O 1
ATOM 1172 N N . ALA A 1 144 ? -5.122 2.328 15.345 1.00 98.75 144 ALA A N 1
ATOM 1173 C CA . ALA A 1 144 ? -6.463 1.773 15.417 1.00 98.75 144 ALA A CA 1
ATOM 1174 C C . ALA A 1 144 ? -7.245 2.331 16.618 1.00 98.75 144 ALA A C 1
ATOM 1176 O O . ALA A 1 144 ? -8.470 2.404 16.550 1.00 98.75 144 ALA A O 1
ATOM 1177 N N . GLY A 1 145 ? -6.566 2.766 17.687 1.00 98.38 145 GLY A N 1
ATOM 1178 C CA . GLY A 1 145 ? -7.170 3.214 18.946 1.00 98.38 145 GLY A CA 1
ATOM 1179 C C . GLY A 1 145 ? -7.931 4.545 18.907 1.00 98.38 145 GLY A C 1
ATOM 1180 O O . GLY A 1 145 ? -8.705 4.827 19.820 1.00 98.38 145 GLY A O 1
ATOM 1181 N N . SER A 1 146 ? -7.777 5.367 17.864 1.00 98.62 146 SER A N 1
ATOM 1182 C CA . SER A 1 146 ? -8.444 6.674 17.761 1.00 98.62 146 SER A CA 1
ATOM 1183 C C . SER A 1 146 ? -9.184 6.858 16.440 1.00 98.62 146 SER A C 1
ATOM 1185 O O . SER A 1 146 ? -8.704 6.496 15.370 1.00 98.62 146 SER A O 1
ATOM 1187 N N . THR A 1 147 ? -10.364 7.484 16.492 1.00 98.69 147 THR A N 1
ATOM 1188 C CA . THR A 1 147 ? -11.140 7.832 15.289 1.00 98.69 147 THR A CA 1
ATOM 1189 C C . THR A 1 147 ? -10.335 8.701 14.324 1.00 98.69 147 THR A C 1
ATOM 1191 O O . THR A 1 147 ? -10.423 8.500 13.116 1.00 98.69 147 THR A O 1
ATOM 1194 N N . THR A 1 148 ? -9.531 9.632 14.843 1.00 98.81 148 THR A N 1
ATOM 1195 C CA . THR A 1 148 ? -8.724 10.540 14.020 1.00 98.81 148 THR A CA 1
ATOM 1196 C C . THR A 1 148 ? -7.635 9.786 13.266 1.00 98.81 148 THR A C 1
ATOM 1198 O O . THR A 1 148 ? -7.532 9.919 12.052 1.00 98.81 148 THR A O 1
ATOM 1201 N N . THR A 1 149 ? -6.857 8.955 13.958 1.00 98.88 149 THR A N 1
ATOM 1202 C CA . THR A 1 149 ? -5.753 8.201 13.345 1.00 98.88 149 THR A CA 1
ATOM 1203 C C . THR A 1 149 ? -6.267 7.113 12.405 1.00 98.88 149 THR A C 1
ATOM 1205 O O . THR A 1 149 ? -5.681 6.909 11.347 1.00 98.88 149 THR A O 1
ATOM 1208 N N . ARG A 1 150 ? -7.419 6.487 12.700 1.00 98.88 150 ARG A N 1
ATOM 1209 C CA . ARG A 1 150 ? -8.108 5.591 11.753 1.00 98.88 150 ARG A CA 1
ATOM 1210 C C . ARG A 1 150 ? -8.506 6.307 10.462 1.00 98.88 150 ARG A C 1
ATOM 1212 O O . ARG A 1 150 ? -8.350 5.736 9.387 1.00 98.88 150 ARG A O 1
ATOM 1219 N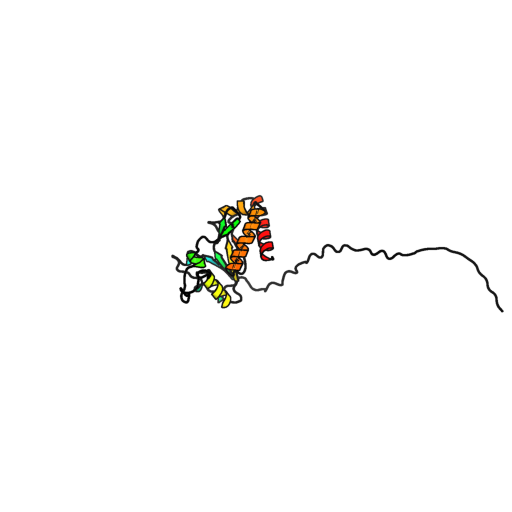 N . ALA A 1 151 ? -9.007 7.540 10.555 1.00 98.88 151 ALA A N 1
ATOM 1220 C CA . ALA A 1 151 ? -9.356 8.334 9.378 1.00 98.88 151 ALA A CA 1
ATOM 1221 C C . ALA A 1 151 ? -8.109 8.727 8.565 1.00 98.88 151 ALA A C 1
ATOM 1223 O O . ALA A 1 151 ? -8.123 8.616 7.341 1.00 98.88 151 ALA A O 1
ATOM 1224 N N . THR A 1 152 ? -7.012 9.118 9.228 1.00 98.94 152 THR A N 1
ATOM 1225 C CA . THR A 1 152 ? -5.720 9.373 8.565 1.00 98.94 152 THR A CA 1
ATOM 1226 C C . THR A 1 152 ? -5.198 8.123 7.858 1.00 98.94 152 THR A C 1
ATOM 1228 O O . THR A 1 152 ? -4.785 8.205 6.700 1.00 98.94 152 THR A O 1
ATOM 1231 N N . PHE A 1 153 ? -5.273 6.962 8.514 1.00 98.94 153 PHE A N 1
ATOM 1232 C CA . PHE A 1 153 ? -4.898 5.676 7.929 1.00 98.94 153 PHE A CA 1
ATOM 1233 C C . PHE A 1 153 ? -5.712 5.354 6.691 1.00 98.94 153 PHE A C 1
ATOM 1235 O O . PHE A 1 153 ? -5.138 5.138 5.629 1.00 98.94 153 PHE A O 1
ATOM 1242 N N . ALA A 1 154 ? -7.041 5.378 6.801 1.00 98.94 154 ALA A N 1
ATOM 1243 C CA . ALA A 1 154 ? -7.919 5.080 5.680 1.00 98.94 154 ALA A CA 1
ATOM 1244 C C . ALA A 1 154 ? -7.627 6.001 4.489 1.00 98.94 154 ALA A C 1
ATOM 1246 O O . ALA A 1 154 ? -7.370 5.519 3.387 1.00 98.94 154 ALA A O 1
ATOM 1247 N N . LYS A 1 155 ? -7.562 7.314 4.731 1.00 98.88 155 LYS A N 1
ATOM 1248 C CA . LYS A 1 155 ? -7.317 8.307 3.685 1.00 98.88 155 LYS A CA 1
ATOM 1249 C C . LYS A 1 155 ? -5.954 8.134 3.019 1.00 98.88 155 LYS A C 1
ATOM 1251 O O . LYS A 1 155 ? -5.874 8.107 1.797 1.00 98.88 155 LYS A O 1
ATOM 1256 N N . SER A 1 156 ? -4.877 8.018 3.796 1.00 98.88 156 SER A N 1
ATOM 1257 C CA . SER A 1 156 ? -3.524 7.880 3.235 1.00 98.88 156 SER A CA 1
ATOM 1258 C C . SER A 1 156 ? -3.330 6.545 2.509 1.00 98.88 156 SER A C 1
ATOM 1260 O O . SER A 1 156 ? -2.790 6.541 1.404 1.00 98.88 156 SER A O 1
ATOM 1262 N N . ALA A 1 157 ? -3.853 5.439 3.051 1.00 98.88 157 ALA A N 1
ATOM 1263 C CA . ALA A 1 157 ? -3.833 4.132 2.398 1.00 98.88 157 ALA A CA 1
ATOM 1264 C C . ALA A 1 157 ? -4.581 4.148 1.058 1.00 98.88 157 ALA A C 1
ATOM 1266 O O . ALA A 1 157 ? -4.064 3.662 0.053 1.00 98.88 157 ALA A O 1
ATOM 1267 N N . VAL A 1 158 ? -5.794 4.711 1.029 1.00 98.88 158 VAL A N 1
ATOM 1268 C CA . VAL A 1 158 ? -6.623 4.758 -0.183 1.00 98.88 158 VAL A CA 1
ATOM 1269 C C . VAL A 1 158 ? -6.052 5.728 -1.214 1.00 98.88 158 VAL A C 1
ATOM 1271 O O . VAL A 1 158 ? -6.070 5.400 -2.400 1.00 98.88 158 VAL A O 1
ATOM 1274 N N . SER A 1 159 ? -5.498 6.871 -0.801 1.00 98.69 159 SER A N 1
ATOM 1275 C CA . SER A 1 159 ? -4.771 7.766 -1.710 1.00 98.69 159 SER A CA 1
ATOM 1276 C C . SER A 1 159 ? -3.576 7.058 -2.340 1.00 98.69 159 SER A C 1
ATOM 1278 O O . SER A 1 159 ? -3.495 6.998 -3.562 1.00 98.69 159 SER A O 1
ATOM 1280 N N . LEU A 1 160 ? -2.716 6.421 -1.537 1.00 98.56 160 LEU A N 1
ATOM 1281 C CA . LEU A 1 160 ? -1.553 5.691 -2.045 1.00 98.56 160 LEU A CA 1
ATOM 1282 C C . LEU A 1 160 ? -1.966 4.548 -2.985 1.00 98.56 160 LEU A C 1
ATOM 1284 O O . LEU A 1 160 ? -1.396 4.378 -4.060 1.00 98.56 160 LEU A O 1
ATOM 1288 N N . MET A 1 161 ? -3.014 3.801 -2.620 1.00 98.69 161 MET A N 1
ATOM 1289 C CA . MET A 1 161 ? -3.605 2.757 -3.458 1.00 98.69 161 MET A CA 1
ATOM 1290 C C . MET A 1 161 ? -4.077 3.307 -4.813 1.00 98.69 161 MET A C 1
ATOM 1292 O O . MET A 1 161 ? -3.823 2.679 -5.842 1.00 98.69 161 MET A O 1
ATOM 1296 N N . LYS A 1 162 ? -4.766 4.456 -4.823 1.00 98.31 162 LYS A N 1
ATOM 1297 C CA . LYS A 1 162 ? -5.265 5.110 -6.043 1.00 98.31 162 LYS A CA 1
ATOM 1298 C C . LYS A 1 162 ? -4.103 5.622 -6.900 1.00 98.31 162 LYS A C 1
ATOM 1300 O O . LYS A 1 162 ? -4.055 5.291 -8.085 1.00 98.31 162 LYS A O 1
ATOM 1305 N N . ASP A 1 163 ? -3.157 6.340 -6.303 1.00 97.81 163 ASP A N 1
ATOM 1306 C CA . ASP A 1 163 ? -2.016 6.952 -6.995 1.00 97.81 163 ASP A CA 1
ATOM 1307 C C . ASP A 1 163 ? -1.107 5.898 -7.640 1.00 97.81 163 ASP A C 1
ATOM 1309 O O . ASP A 1 163 ? -0.642 6.071 -8.766 1.00 97.81 163 ASP A O 1
ATOM 1313 N N . TRP A 1 164 ? -0.893 4.763 -6.968 1.00 98.00 164 TRP A N 1
ATOM 1314 C CA . TRP A 1 164 ? -0.039 3.677 -7.468 1.00 98.00 164 TRP A CA 1
ATOM 1315 C C . TRP A 1 164 ? -0.801 2.656 -8.325 1.00 98.00 164 TRP A C 1
ATOM 1317 O O . TRP A 1 164 ? -0.227 1.690 -8.833 1.00 98.00 164 TRP A O 1
ATOM 1327 N N . GLY A 1 165 ? -2.104 2.867 -8.527 1.00 98.19 165 GLY A N 1
ATOM 1328 C CA . GLY A 1 165 ? -2.929 2.051 -9.409 1.00 98.19 165 GLY A CA 1
ATOM 1329 C C . GLY A 1 165 ? -3.188 0.635 -8.891 1.00 98.19 165 GLY A C 1
ATOM 1330 O O . GLY A 1 165 ? -3.296 -0.293 -9.699 1.00 98.19 165 GLY A O 1
ATOM 1331 N N . PHE A 1 166 ? -3.306 0.446 -7.577 1.00 98.69 166 PHE A N 1
ATOM 1332 C CA . PHE A 1 166 ? -3.697 -0.819 -6.951 1.00 98.69 166 PHE A CA 1
ATOM 1333 C C . PHE A 1 166 ? -5.218 -1.047 -6.974 1.00 98.69 166 PHE A C 1
ATOM 1335 O O . PHE A 1 166 ? -6.010 -0.145 -7.226 1.00 98.69 166 PHE A O 1
ATOM 1342 N N . ASP A 1 167 ? -5.636 -2.301 -6.793 1.00 98.75 167 ASP A N 1
ATOM 1343 C CA . ASP A 1 167 ? -7.040 -2.738 -6.815 1.00 98.75 167 ASP A CA 1
ATOM 1344 C C . ASP A 1 167 ? -7.675 -2.833 -5.420 1.00 98.75 167 ASP A C 1
ATOM 134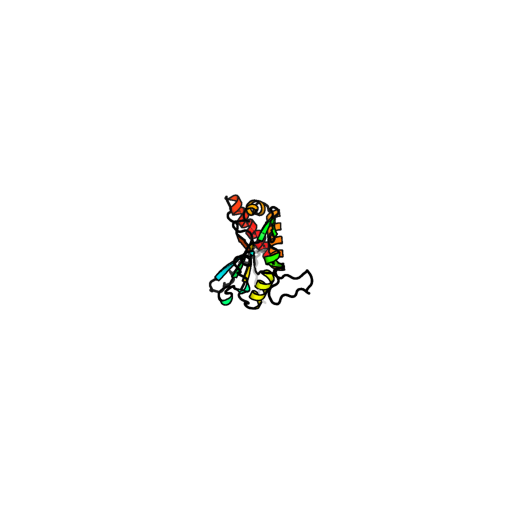6 O O . ASP A 1 167 ? -8.868 -3.122 -5.309 1.00 98.75 167 ASP A O 1
ATOM 1350 N N . GLY A 1 168 ? -6.889 -2.640 -4.363 1.00 98.62 168 GLY A N 1
ATOM 1351 C CA . GLY A 1 168 ? -7.359 -2.717 -2.990 1.00 98.62 168 GLY A CA 1
ATOM 1352 C C . GLY A 1 168 ? -6.225 -2.630 -1.976 1.00 98.62 168 GLY A C 1
ATOM 1353 O O . GLY A 1 168 ? -5.055 -2.494 -2.337 1.00 98.62 168 GLY A O 1
ATOM 1354 N N . VAL A 1 169 ? -6.602 -2.742 -0.707 1.00 98.75 169 VAL A N 1
ATOM 1355 C CA . VAL A 1 169 ? -5.708 -2.693 0.453 1.00 98.75 169 VAL A CA 1
ATOM 1356 C C . VAL A 1 169 ? -5.769 -4.029 1.195 1.00 98.75 169 VAL A C 1
ATOM 1358 O O . VAL A 1 169 ? -6.843 -4.616 1.335 1.00 98.75 169 VAL A O 1
ATOM 1361 N N . ASP A 1 170 ? -4.612 -4.490 1.647 1.00 98.88 170 ASP A N 1
ATOM 1362 C CA . ASP A 1 170 ? -4.387 -5.608 2.557 1.00 98.88 170 ASP A CA 1
ATOM 1363 C C . ASP A 1 170 ? -3.768 -5.060 3.856 1.00 98.88 170 ASP A C 1
ATOM 1365 O O . ASP A 1 170 ? -2.893 -4.195 3.809 1.00 98.88 170 ASP A O 1
ATOM 1369 N N . ILE A 1 171 ? -4.259 -5.511 5.012 1.00 98.81 171 ILE A N 1
ATOM 1370 C CA . ILE A 1 171 ? -3.814 -5.036 6.331 1.00 98.81 171 ILE A CA 1
ATOM 1371 C C . ILE A 1 171 ? -3.290 -6.235 7.101 1.00 98.81 171 ILE A C 1
ATOM 1373 O O . ILE A 1 171 ? -4.064 -7.114 7.483 1.00 98.81 171 ILE A O 1
ATOM 1377 N N . ASP A 1 172 ? -1.989 -6.219 7.359 1.00 98.81 172 ASP A N 1
ATOM 1378 C CA . ASP A 1 172 ? -1.271 -7.282 8.043 1.00 98.81 172 ASP A CA 1
ATOM 1379 C C . ASP A 1 172 ? -0.785 -6.771 9.408 1.00 98.81 172 ASP A C 1
ATOM 1381 O O . ASP A 1 172 ? 0.333 -6.275 9.553 1.00 98.81 172 ASP A O 1
ATOM 1385 N N . TRP A 1 173 ? -1.684 -6.793 10.401 1.00 98.75 173 TRP A N 1
ATOM 1386 C CA . TRP A 1 173 ? -1.370 -6.453 11.792 1.00 98.75 173 TRP A CA 1
ATOM 1387 C C . TRP A 1 173 ? -1.063 -7.729 12.576 1.00 98.75 173 TRP A C 1
ATOM 1389 O O . TRP A 1 173 ? -1.960 -8.525 12.864 1.00 98.75 173 TRP A O 1
ATOM 1399 N N . GLU A 1 174 ? 0.193 -7.862 12.997 1.00 98.31 174 GLU A N 1
ATOM 1400 C CA . GLU A 1 174 ? 0.724 -8.985 13.766 1.00 98.31 174 GLU A CA 1
ATOM 1401 C C . GLU A 1 174 ? 1.124 -8.578 15.199 1.00 98.31 174 GLU A C 1
ATOM 1403 O O . GLU A 1 174 ? 2.229 -8.105 15.452 1.00 98.31 174 GLU A O 1
ATOM 1408 N N . TYR A 1 175 ? 0.266 -8.708 16.208 1.00 98.50 175 TYR A N 1
ATOM 1409 C CA . TYR A 1 175 ? -1.167 -9.014 16.159 1.00 98.50 175 TYR A CA 1
ATOM 1410 C C . TYR A 1 175 ? -1.903 -8.080 17.133 1.00 98.50 175 TYR A C 1
ATOM 1412 O O . TYR A 1 175 ? -1.269 -7.566 18.063 1.00 98.50 175 TYR A O 1
ATOM 1420 N N . PRO A 1 176 ? -3.227 -7.876 16.984 1.00 98.44 176 PRO A N 1
ATOM 1421 C CA . PRO A 1 176 ? -4.052 -7.318 18.053 1.00 98.44 176 PRO A CA 1
ATOM 1422 C C . PRO A 1 176 ? -3.814 -8.082 19.365 1.00 98.44 176 PRO A C 1
ATOM 1424 O O . PRO A 1 176 ? -3.963 -9.305 19.401 1.00 98.44 176 PRO A O 1
ATOM 1427 N N . ALA A 1 177 ? -3.411 -7.389 20.434 1.00 98.12 177 ALA A N 1
ATOM 1428 C CA . ALA A 1 177 ? -2.904 -8.041 21.645 1.00 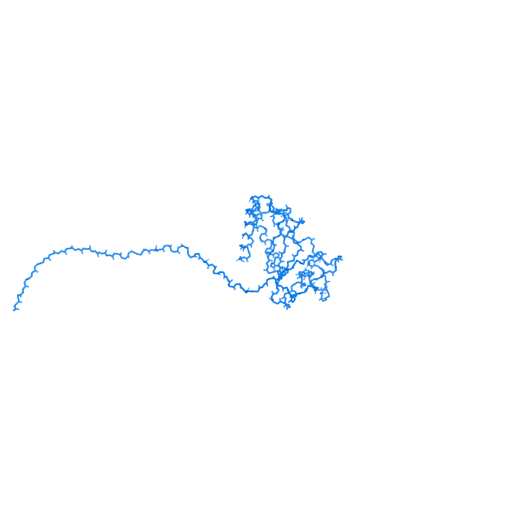98.12 177 ALA A CA 1
ATOM 1429 C C . ALA A 1 177 ? -3.984 -8.294 22.711 1.00 98.12 177 ALA A C 1
ATOM 1431 O O . ALA A 1 177 ? -3.769 -9.078 23.636 1.00 98.12 177 ALA A O 1
ATOM 1432 N N . ASN A 1 178 ? -5.128 -7.615 22.620 1.00 98.50 178 ASN A N 1
ATOM 1433 C CA . ASN A 1 178 ? -6.212 -7.659 23.604 1.00 98.50 178 ASN A CA 1
ATOM 1434 C C . ASN A 1 178 ? -7.581 -7.353 22.954 1.00 98.50 178 ASN A C 1
ATOM 1436 O O . ASN A 1 178 ? -7.675 -7.114 21.749 1.00 98.50 178 ASN A O 1
ATOM 1440 N N . GLU A 1 179 ? -8.656 -7.386 23.748 1.00 98.56 179 GLU A N 1
ATOM 1441 C CA . GLU A 1 179 ? -10.031 -7.154 23.270 1.00 98.56 179 GLU A CA 1
ATOM 1442 C C . GLU A 1 179 ? -10.255 -5.736 22.715 1.00 98.56 179 GLU A C 1
ATOM 1444 O O . GLU A 1 179 ? -11.013 -5.568 21.750 1.00 98.56 179 GLU A O 1
ATOM 1449 N N . ASP A 1 180 ? -9.569 -4.729 23.266 1.00 98.44 180 ASP A N 1
ATOM 1450 C CA . ASP A 1 180 ? -9.639 -3.356 22.761 1.00 98.44 180 ASP A CA 1
ATOM 1451 C C . ASP A 1 180 ? -8.987 -3.266 21.376 1.00 98.44 180 ASP A C 1
ATOM 1453 O O . ASP A 1 180 ? -9.589 -2.722 20.449 1.00 98.44 180 ASP A O 1
ATOM 1457 N N . ASP A 1 181 ? -7.807 -3.866 21.187 1.00 98.69 181 ASP A N 1
ATOM 1458 C CA . ASP A 1 181 ? -7.138 -3.941 19.882 1.00 98.69 181 ASP A CA 1
ATOM 1459 C C . ASP A 1 181 ? -7.999 -4.679 18.849 1.00 98.69 181 ASP A C 1
ATOM 1461 O O . ASP A 1 181 ? -8.131 -4.225 17.712 1.00 98.69 181 ASP A O 1
ATOM 1465 N N . ALA A 1 182 ? -8.638 -5.788 19.238 1.00 98.69 182 ALA A N 1
ATOM 1466 C CA . ALA A 1 182 ? -9.530 -6.540 18.357 1.00 98.69 182 ALA A CA 1
ATOM 1467 C C . ALA A 1 182 ? -10.749 -5.704 17.925 1.00 98.69 182 ALA A C 1
ATOM 1469 O O . ALA A 1 182 ? -11.114 -5.684 16.746 1.00 98.69 182 ALA A O 1
ATOM 1470 N N . THR A 1 183 ? -11.350 -4.961 18.858 1.00 98.75 183 THR A N 1
ATOM 1471 C CA . THR A 1 183 ? -12.451 -4.031 18.563 1.00 98.75 183 THR A CA 1
ATOM 1472 C C . THR A 1 183 ? -11.984 -2.904 17.640 1.00 98.75 183 THR A C 1
ATOM 1474 O O . THR A 1 183 ? -12.642 -2.579 16.648 1.00 98.75 183 THR A O 1
ATOM 1477 N N . ASN A 1 184 ? -10.813 -2.337 17.921 1.00 98.81 184 ASN A N 1
ATOM 1478 C CA . ASN A 1 184 ? -10.223 -1.259 17.140 1.00 98.81 184 ASN A CA 1
ATOM 1479 C C . ASN A 1 184 ? -9.813 -1.706 15.731 1.00 98.81 184 ASN A C 1
ATOM 1481 O O . ASN A 1 184 ? -9.973 -0.924 14.794 1.00 98.81 184 ASN A O 1
ATOM 1485 N N . MET A 1 185 ? -9.386 -2.958 15.542 1.00 98.75 185 MET A N 1
ATOM 1486 C CA . MET A 1 185 ? -9.144 -3.539 14.218 1.00 98.75 185 MET A CA 1
ATOM 1487 C C . MET A 1 185 ? -10.421 -3.527 13.370 1.00 98.75 185 MET A C 1
ATOM 1489 O O . MET A 1 185 ? -10.396 -3.085 12.225 1.00 98.75 185 MET A O 1
ATOM 1493 N N . VAL A 1 186 ? -11.574 -3.911 13.930 1.00 98.88 186 VAL A N 1
ATOM 1494 C CA . VAL A 1 186 ? -12.860 -3.841 13.206 1.00 98.88 186 VAL A CA 1
ATOM 1495 C C . VAL A 1 186 ? -13.204 -2.401 12.814 1.00 98.88 186 VAL A C 1
ATOM 1497 O O . VAL A 1 186 ? -13.650 -2.154 11.692 1.00 98.88 186 VAL A O 1
ATOM 1500 N N . LEU A 1 187 ? -12.972 -1.434 13.706 1.00 98.88 187 LEU A N 1
ATOM 1501 C CA . LEU A 1 187 ? -13.209 -0.017 13.417 1.00 98.88 187 LEU A CA 1
ATOM 1502 C C . LEU A 1 187 ? -12.242 0.535 12.361 1.00 98.88 187 LEU A C 1
ATOM 1504 O O . LEU A 1 187 ? -12.647 1.363 11.545 1.00 98.88 187 LEU A O 1
ATOM 1508 N N . LEU A 1 188 ? -10.987 0.079 12.354 1.00 98.94 188 LEU A N 1
ATOM 1509 C CA . LEU A 1 188 ? -9.995 0.424 11.337 1.00 98.94 188 LEU A CA 1
ATOM 1510 C C . LEU A 1 188 ? -10.413 -0.126 9.968 1.00 98.94 188 LEU A C 1
ATOM 1512 O O . LEU A 1 188 ? -10.481 0.633 9.003 1.00 98.94 188 LEU A O 1
ATOM 1516 N N . LEU A 1 189 ? -10.788 -1.409 9.897 1.00 98.94 189 LEU A N 1
ATOM 1517 C CA . LEU A 1 189 ? -11.309 -2.037 8.679 1.00 98.94 189 LEU A CA 1
ATOM 1518 C C . LEU A 1 189 ? -12.551 -1.306 8.155 1.00 98.94 189 LEU A C 1
ATOM 1520 O O . LEU A 1 189 ? -12.678 -1.090 6.950 1.00 98.94 189 LEU A O 1
ATOM 1524 N N . LYS A 1 190 ? -13.456 -0.895 9.054 1.00 98.88 190 LYS A N 1
ATOM 1525 C CA . LYS A 1 190 ? -14.629 -0.101 8.685 1.00 98.88 190 LYS A CA 1
ATOM 1526 C C . LYS A 1 190 ? -14.232 1.246 8.079 1.00 98.88 190 LYS A C 1
ATOM 1528 O O . LYS A 1 190 ? -14.759 1.586 7.028 1.00 98.88 190 LYS A O 1
ATOM 1533 N N . ALA A 1 191 ? -13.314 1.983 8.703 1.00 98.88 191 ALA A N 1
ATOM 1534 C CA . ALA A 1 191 ? -12.858 3.271 8.180 1.00 98.88 191 ALA A CA 1
ATOM 1535 C C . ALA A 1 191 ? -12.243 3.129 6.776 1.00 98.88 191 ALA A C 1
ATOM 1537 O O . ALA A 1 191 ? -12.555 3.912 5.885 1.00 98.88 191 ALA A O 1
ATOM 1538 N N . VAL A 1 192 ? -11.429 2.091 6.556 1.00 98.88 192 VAL A N 1
ATOM 1539 C CA . VAL A 1 192 ? -10.835 1.796 5.242 1.00 98.88 192 VAL A CA 1
ATOM 1540 C C . VAL A 1 192 ? -11.905 1.424 4.215 1.00 98.88 192 VAL A C 1
ATOM 1542 O O . VAL A 1 192 ? -11.849 1.896 3.084 1.00 98.88 192 VAL A O 1
ATOM 1545 N N . ARG A 1 193 ? -12.901 0.608 4.588 1.00 98.81 193 ARG A N 1
ATOM 1546 C CA . ARG A 1 193 ? -14.022 0.264 3.699 1.00 98.81 193 ARG A CA 1
ATOM 1547 C C . ARG A 1 193 ? -14.832 1.499 3.309 1.00 98.81 193 ARG A C 1
ATOM 1549 O O . ARG A 1 193 ? -15.097 1.670 2.125 1.00 98.81 193 ARG A O 1
ATOM 1556 N N . ASP A 1 194 ? -15.177 2.340 4.281 1.00 98.69 194 ASP A N 1
ATOM 1557 C CA . ASP A 1 194 ? -15.940 3.569 4.053 1.00 98.69 194 ASP A CA 1
ATOM 1558 C C . ASP A 1 194 ? -15.176 4.525 3.108 1.00 98.69 194 ASP A C 1
ATOM 1560 O O . ASP A 1 194 ? -15.773 5.071 2.185 1.00 98.69 194 ASP A O 1
ATOM 1564 N N . GLU A 1 195 ? -13.854 4.675 3.268 1.00 98.69 195 GLU A N 1
ATOM 1565 C CA . GLU A 1 195 ? -13.021 5.503 2.376 1.00 98.69 195 GLU A CA 1
ATOM 1566 C C . GLU A 1 195 ? -12.877 4.898 0.965 1.00 98.69 195 GLU A C 1
ATOM 1568 O O . GLU A 1 195 ? -12.888 5.622 -0.031 1.00 98.69 195 GLU A O 1
ATOM 1573 N N . LEU A 1 196 ? -12.772 3.569 0.841 1.00 98.25 196 LEU A N 1
ATOM 1574 C CA . LEU A 1 196 ? -12.732 2.890 -0.461 1.00 98.25 196 LEU A CA 1
ATOM 1575 C C . LEU A 1 196 ? -14.035 3.056 -1.260 1.00 98.25 196 LEU A C 1
ATOM 1577 O O . LEU A 1 196 ? -13.992 2.981 -2.488 1.00 98.25 196 LEU A O 1
ATOM 1581 N N . ASP A 1 197 ? -15.167 3.231 -0.575 1.00 97.31 197 ASP A N 1
ATOM 1582 C CA . ASP A 1 197 ? -16.495 3.430 -1.173 1.00 97.31 197 ASP A CA 1
ATOM 1583 C C . ASP A 1 197 ? -16.842 4.910 -1.427 1.00 97.31 197 ASP A C 1
ATOM 1585 O O . ASP A 1 197 ? -17.924 5.192 -1.951 1.00 97.31 197 ASP A O 1
ATOM 1589 N N . SER A 1 198 ? -15.946 5.837 -1.059 1.00 92.50 198 SER A N 1
ATOM 1590 C CA . SER A 1 198 ? -16.128 7.289 -1.213 1.00 92.50 198 SER A CA 1
ATOM 1591 C C . SER A 1 198 ? -15.833 7.840 -2.609 1.00 92.50 198 SER A C 1
ATOM 1593 O O . SER A 1 198 ? -14.956 7.293 -3.328 1.00 92.50 198 SER A O 1
#

pLDDT: mean 86.9, std 21.84, range [34.25, 98.94]

Nearest PDB structures (foldseek):
  6epb-assembly1_A  TM=9.856E-01  e=2.184E-22  Trichoderma harzianum
  3g6m-assembly1_A  TM=9.886E-01  e=4.929E-22  Clonostachys rosea
  1ll7-assembly2_B  TM=9.789E-01  e=2.806E-22  Coccidioides immitis
  7akq-assembly1_A  TM=9.842E-01  e=6.332E-22  Trichoderma harzianum
  1ll6-assembly4_D  TM=9.784E-01  e=1.642E-20  Coccidioides immitis

Solvent-accessible surface area (backbone atoms only — not comparable to full-atom values): 11768 Å² total; per-residue (Å²): 135,85,89,84,88,84,88,85,91,81,91,80,89,78,85,79,73,84,71,84,75,79,74,78,78,77,76,78,68,78,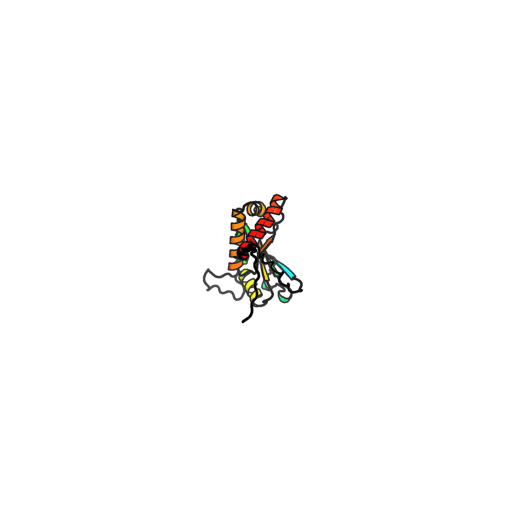74,73,68,75,72,84,67,75,95,65,86,85,36,73,44,79,46,49,54,76,30,55,53,95,68,68,46,52,70,87,74,53,70,59,96,73,38,35,35,35,33,44,35,59,26,39,51,43,66,66,12,47,44,44,75,89,49,57,52,48,40,35,58,40,74,55,96,89,58,72,91,82,63,70,92,90,60,72,28,19,46,44,41,48,50,46,51,50,33,70,77,34,82,74,43,39,40,25,42,22,36,28,36,78,88,36,23,82,32,49,60,63,12,32,70,34,78,67,19,20,47,36,25,20,52,34,44,49,50,52,26,58,76,61,64,41,75,43,78,42,81,39,67,62,62,68,85,49,73,66,38,50,53,20,48,55,54,30,54,47,39,36,51,55,52,71,74,102

Organism: NCBI:txid1325733

InterPro domains:
  IPR001223 Glycoside hydrolase family 18, catalytic domain [PF00704] (44-197)
  IPR001223 Glycoside hydrolase family 18, catalytic domain [PS51910] (41-198)
  IPR001579 Glycosyl hydrolase family 18, active site [PS01095] (166-174)
  IPR011583 Chitinase II/V-like, catalytic domain [SM00636] (41-198)
  IPR017853 Glycoside hydrolase superfamily [SSF51445] (40-197)
  IPR050314 Glycosyl hydrolase family 18 [PTHR11177] (38-197)

Sequence (198 aa):
MFLTRFKLISLLITLQSMLSLAEPDVLQRHQLEPLKRSTSYVNMVYFVNWGIYQRDYHPQDLPVSRLTHILYAFMNVQVDGTVYTEDTYADLEKHYAGDSWAEGNDNAYGCIKQLYLLKKANRKLKVMLSIGGWTWSTNFAAVAGSTTTRATFAKSAVSLMKDWGFDGVDIDWEYPANEDDATNMVLLLKAVRDELDS

Radius of gyration: 30.11 Å; Cα contacts (8 Å, |Δi|>4): 265; chains: 1; bounding box: 124×34×45 Å

Foldseek 3Di:
DDDDDDDDDDDDDDPPPPDPPPDPPPDPPPPVPPPPDDPDDAAEEEDELCCCPPVVDALVNDPLVPHQEYEYDEWAADLLQATGDPCCCQWFNPADPPDDPPDDPLHGHHRLVVVVVSCVVPVSYFYAHEYADPVRLVNLQSQLLDPRSLLNNLVNRVVVCVSSVGPYYHYDRPDQDDPSSVVSVVVSVVSNVVSNVD

Secondary structure (DSSP, 8-state):
-------------------------TT-----------SPPP-EEEEEGGGGSTT---GGGS-GGG-SEEEEEEEEE-TTS-EE-S-HIIIIIPPPTT--SSS-TT---HHHHHHHHHHHH-TT-EEEEEEE-TTTGGGHHHHHT-HHHHHHHHHHHHHHHHHTT-SEEEEE-S---SHHHHHHHHHHHHHHHHHHT-

Mean predicted aligned error: 10.42 Å